Protein AF-A0A9Q4AY30-F1 (afdb_monomer_lite)

Radius of gyration: 21.69 Å; chains: 1; bounding box: 64×52×59 Å

Organism: Salipaludibacillus agaradhaerens (NCBI:txid76935)

Sequence (208 aa):
MNKIHSAFVLSLSIFLLSGCLNNNAQKVSELSAPVRSEEEAIKEEQESFENIPVFPISTEEVYHAFKDKPGDVQFNKENDTITYLDEHNNLELYTDNLVDESIDQFYTTIYNTEFVKNNSGDSDMASFYGDIFKLIDVPFDEKEFLIILKNADLTKDRKDKTTSYEEDMVITKFESIWLGIEGIYTSDSSKEPAYIEVRVFPENPSTF

pLDDT: mean 76.55, std 20.3, range [27.8, 97.38]

Structure (mmCIF, N/CA/C/O backbone):
data_AF-A0A9Q4AY30-F1
#
_entry.id   AF-A0A9Q4AY30-F1
#
loop_
_atom_site.group_PDB
_atom_site.id
_atom_site.type_symbol
_atom_site.label_atom_id
_atom_site.label_alt_id
_atom_site.label_comp_id
_atom_site.label_asym_id
_atom_site.label_entity_id
_atom_site.label_seq_id
_atom_site.pdbx_PDB_ins_code
_atom_site.Cartn_x
_atom_site.Cartn_y
_atom_site.Cartn_z
_atom_site.occupancy
_atom_site.B_iso_or_equiv
_atom_site.auth_seq_id
_atom_site.auth_comp_id
_atom_site.auth_asym_id
_atom_site.auth_atom_id
_atom_site.pdbx_PDB_model_num
ATOM 1 N N . MET A 1 1 ? 1.965 1.989 -40.261 1.00 35.62 1 MET A N 1
ATOM 2 C CA . MET A 1 1 ? 3.355 2.335 -39.895 1.00 35.62 1 MET A CA 1
ATOM 3 C C . MET A 1 1 ? 3.485 3.845 -39.907 1.00 35.62 1 MET A C 1
ATOM 5 O O . MET A 1 1 ? 3.673 4.403 -40.973 1.00 35.62 1 MET A O 1
ATOM 9 N N . ASN A 1 2 ? 3.329 4.488 -38.752 1.00 27.80 2 ASN A N 1
ATOM 10 C CA . ASN A 1 2 ? 3.673 5.892 -38.538 1.00 27.80 2 ASN A CA 1
ATOM 11 C C . ASN A 1 2 ? 4.277 5.973 -37.134 1.00 27.80 2 ASN A C 1
ATOM 13 O O . ASN A 1 2 ? 3.570 5.759 -36.156 1.00 27.80 2 ASN A O 1
ATOM 17 N N . LYS A 1 3 ? 5.593 6.195 -37.062 1.00 34.09 3 LYS A N 1
ATOM 18 C CA . LYS A 1 3 ? 6.308 6.531 -35.828 1.00 34.09 3 LYS A CA 1
ATOM 19 C C . LYS A 1 3 ? 6.199 8.042 -35.649 1.00 34.09 3 LYS A C 1
ATOM 21 O O . LYS A 1 3 ? 6.701 8.776 -36.498 1.00 34.09 3 LYS A O 1
ATOM 26 N N . ILE A 1 4 ? 5.558 8.498 -34.580 1.00 36.00 4 ILE A N 1
ATOM 27 C CA . ILE A 1 4 ? 5.622 9.895 -34.143 1.00 36.00 4 ILE A CA 1
ATOM 28 C C . ILE A 1 4 ? 6.493 9.905 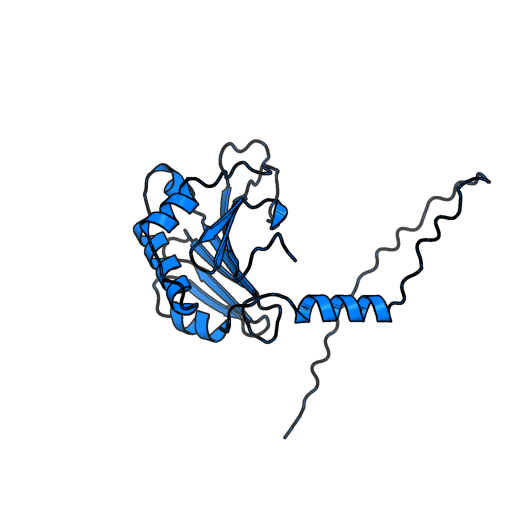-32.891 1.00 36.00 4 ILE A C 1
ATOM 30 O O . ILE A 1 4 ? 6.248 9.155 -31.955 1.00 36.00 4 ILE A O 1
ATOM 34 N N . HIS A 1 5 ? 7.575 10.675 -32.966 1.00 31.08 5 HIS A N 1
ATOM 35 C CA . HIS A 1 5 ? 8.551 10.870 -31.902 1.00 31.08 5 HIS A CA 1
ATOM 36 C C . HIS A 1 5 ? 7.909 11.695 -30.778 1.00 31.08 5 HIS A C 1
ATOM 38 O O . HIS A 1 5 ? 7.482 12.821 -31.036 1.00 31.08 5 HIS A O 1
ATOM 44 N N . SER A 1 6 ? 7.876 11.165 -29.554 1.00 31.98 6 SER A N 1
ATOM 45 C CA . SER A 1 6 ? 7.646 11.971 -28.351 1.00 31.98 6 SER A CA 1
ATOM 46 C C . SER A 1 6 ? 8.949 12.666 -27.975 1.00 31.98 6 SER A C 1
ATOM 48 O O . SER A 1 6 ? 9.949 12.022 -27.671 1.00 31.98 6 SER A O 1
ATOM 50 N N . ALA A 1 7 ? 8.941 13.994 -28.050 1.00 31.92 7 ALA A N 1
ATOM 51 C CA . ALA A 1 7 ? 9.989 14.841 -27.511 1.00 31.92 7 ALA A CA 1
ATOM 52 C C . ALA A 1 7 ? 9.726 15.031 -26.011 1.00 31.92 7 ALA A C 1
ATOM 54 O O . ALA A 1 7 ? 8.772 15.708 -25.634 1.00 31.92 7 ALA A O 1
ATOM 55 N N . PHE A 1 8 ? 10.563 14.427 -25.172 1.00 32.22 8 PHE A N 1
ATOM 56 C CA . PHE A 1 8 ? 10.598 14.691 -23.737 1.00 32.22 8 PHE A CA 1
ATOM 57 C C . PHE A 1 8 ? 11.439 15.955 -23.513 1.00 32.22 8 PHE A C 1
ATOM 59 O O . PHE A 1 8 ? 12.631 15.982 -23.819 1.00 32.22 8 PHE A O 1
ATOM 66 N N . VAL A 1 9 ? 10.810 17.035 -23.048 1.00 29.30 9 VAL A N 1
ATOM 67 C CA . VAL A 1 9 ? 11.498 18.264 -22.635 1.00 29.30 9 VAL A CA 1
ATOM 68 C C . VAL A 1 9 ? 11.611 18.221 -21.117 1.00 29.30 9 VAL A C 1
ATOM 70 O O . VAL A 1 9 ? 10.668 18.577 -20.418 1.00 29.30 9 VAL A O 1
ATOM 73 N N . LEU A 1 10 ? 12.763 17.782 -20.607 1.00 31.48 10 LEU A N 1
ATOM 74 C CA . LEU A 1 10 ? 13.098 17.894 -19.190 1.00 31.48 10 LEU A CA 1
ATOM 75 C C . LEU A 1 10 ? 13.805 19.241 -18.970 1.00 31.48 10 LEU A C 1
ATOM 77 O O . LEU A 1 10 ? 14.959 19.432 -19.352 1.00 31.48 10 LEU A O 1
ATOM 81 N N . SER A 1 11 ? 13.097 20.221 -18.409 1.00 32.72 11 SER A N 1
ATOM 82 C CA . SER A 1 11 ? 13.678 21.516 -18.047 1.00 32.72 11 SER A CA 1
ATOM 83 C C . SER A 1 11 ? 14.396 21.415 -16.697 1.00 32.72 11 SER A C 1
ATOM 85 O O . SER A 1 11 ? 13.792 21.634 -15.647 1.00 32.72 11 SER A O 1
ATOM 87 N N . LEU A 1 12 ? 15.692 21.101 -16.715 1.00 31.14 12 LEU A N 1
ATOM 88 C CA . LEU A 1 12 ? 16.533 21.123 -15.518 1.00 31.14 12 LEU A CA 1
ATOM 89 C C . LEU A 1 12 ? 16.922 22.574 -15.185 1.00 31.14 12 LEU A C 1
ATOM 91 O O . LEU A 1 12 ? 17.743 23.198 -15.859 1.00 31.14 12 LEU A O 1
ATOM 95 N N . SER A 1 13 ? 16.304 23.135 -14.147 1.00 34.50 13 SER A N 1
ATOM 96 C CA . SER A 1 13 ? 16.639 24.469 -13.640 1.00 34.50 13 SER A CA 1
ATOM 97 C C . SER A 1 13 ? 17.849 24.380 -12.708 1.00 34.50 13 SER A C 1
ATOM 99 O O . SER A 1 13 ? 17.710 24.078 -11.526 1.00 34.50 13 SER A O 1
ATOM 101 N N . ILE A 1 14 ? 19.047 24.653 -13.230 1.00 41.12 14 ILE A N 1
ATOM 102 C CA . ILE A 1 14 ? 20.266 24.769 -12.417 1.00 41.12 14 ILE A CA 1
ATOM 103 C C . ILE A 1 14 ? 20.259 26.126 -11.697 1.00 41.12 14 ILE A C 1
ATOM 105 O O . ILE A 1 14 ? 20.415 27.182 -12.313 1.00 41.12 14 ILE A O 1
ATOM 109 N N . PHE A 1 15 ? 20.106 26.095 -10.372 1.00 36.34 15 PHE A N 1
ATOM 110 C CA . PHE A 1 15 ? 20.344 27.240 -9.492 1.00 36.34 15 PHE A CA 1
ATOM 111 C C . PHE A 1 15 ? 21.842 27.589 -9.474 1.00 36.34 15 PHE A C 1
ATOM 113 O O . PHE A 1 15 ? 22.635 26.965 -8.773 1.00 36.34 15 PHE A O 1
ATOM 120 N N . LEU A 1 16 ? 22.240 28.630 -10.209 1.00 37.31 16 LEU A N 1
ATOM 121 C CA . LEU A 1 16 ? 23.535 29.287 -10.018 1.00 37.31 16 LEU A CA 1
ATOM 122 C C . LEU A 1 16 ? 23.413 30.336 -8.906 1.00 37.31 16 LEU A C 1
ATOM 124 O O . LEU A 1 16 ? 23.096 31.500 -9.156 1.00 37.31 16 LEU A O 1
ATOM 128 N N . LEU A 1 17 ? 23.706 29.940 -7.667 1.00 39.22 17 LEU A N 1
ATOM 129 C CA . LEU A 1 17 ? 24.022 30.893 -6.603 1.00 39.22 17 LEU A CA 1
ATOM 130 C C . LEU A 1 17 ? 25.440 31.430 -6.827 1.00 39.22 17 LEU A C 1
ATOM 132 O O . LEU A 1 17 ? 26.437 30.797 -6.490 1.00 39.22 17 LEU A O 1
ATOM 136 N N . SER A 1 18 ? 25.521 32.625 -7.409 1.00 40.75 18 SER A N 1
ATOM 137 C CA . SER A 1 18 ? 26.737 33.436 -7.418 1.00 40.75 18 SER A CA 1
ATOM 138 C C . SER A 1 18 ? 26.751 34.357 -6.201 1.00 40.75 18 SER A C 1
ATOM 140 O O . SER A 1 18 ? 25.823 35.140 -6.017 1.00 40.75 18 SER A O 1
ATOM 142 N N . GLY A 1 19 ? 27.854 34.352 -5.449 1.00 31.38 19 GLY A N 1
ATOM 143 C CA . GLY A 1 19 ? 28.313 35.557 -4.758 1.00 31.38 19 GLY A CA 1
ATOM 144 C C . GLY A 1 19 ? 28.585 35.418 -3.266 1.00 31.38 19 GLY A C 1
ATOM 145 O O . GLY A 1 19 ? 27.715 35.701 -2.456 1.00 31.38 19 GLY A O 1
ATOM 146 N N . CYS A 1 20 ? 29.840 35.130 -2.918 1.00 34.84 20 CYS A N 1
ATOM 147 C CA . CYS A 1 20 ? 30.658 36.022 -2.088 1.00 34.84 20 CYS A CA 1
ATOM 148 C C . CYS A 1 20 ? 32.135 35.611 -2.202 1.00 34.84 20 CYS A C 1
ATOM 150 O O . CYS A 1 20 ? 32.560 34.581 -1.687 1.00 34.84 20 CYS A O 1
ATOM 152 N N . LEU A 1 21 ? 32.912 36.444 -2.898 1.00 33.47 21 LEU A N 1
ATOM 153 C CA . LEU A 1 21 ? 34.373 36.440 -2.885 1.00 33.47 21 LEU A CA 1
ATOM 154 C C . LEU A 1 21 ? 34.870 36.809 -1.483 1.00 33.47 21 LEU A C 1
ATOM 156 O O . LEU A 1 21 ? 34.528 37.878 -0.981 1.00 33.47 21 LEU A O 1
ATOM 160 N N . ASN A 1 22 ? 35.765 36.006 -0.909 1.00 30.58 22 ASN A N 1
ATOM 161 C CA . ASN A 1 22 ? 36.789 36.559 -0.033 1.00 30.58 22 ASN A CA 1
ATOM 162 C C . ASN A 1 22 ? 38.112 35.803 -0.199 1.00 30.58 22 ASN A C 1
ATOM 164 O O . ASN A 1 22 ? 38.173 34.579 -0.116 1.00 30.58 22 ASN A O 1
ATOM 168 N N . ASN A 1 23 ? 39.162 36.571 -0.475 1.00 35.56 23 ASN A N 1
ATOM 169 C CA . ASN A 1 23 ? 40.522 36.105 -0.693 1.00 35.56 23 ASN A CA 1
ATOM 170 C C . ASN A 1 23 ? 41.133 35.610 0.621 1.00 35.56 23 ASN A C 1
ATOM 172 O O . ASN A 1 23 ? 41.323 36.403 1.540 1.00 35.56 23 ASN A O 1
ATOM 176 N N . ASN A 1 24 ? 41.573 34.354 0.671 1.00 34.44 24 ASN A N 1
ATOM 177 C CA . ASN A 1 24 ? 42.855 34.059 1.301 1.00 34.44 24 ASN A CA 1
ATOM 178 C C . ASN A 1 24 ? 43.457 32.779 0.730 1.00 34.44 24 ASN A C 1
ATOM 180 O O . ASN A 1 24 ? 42.815 31.734 0.652 1.00 34.44 24 ASN A O 1
ATOM 184 N N . ALA A 1 25 ? 44.695 32.908 0.275 1.00 37.75 25 ALA A N 1
ATOM 185 C CA . ALA A 1 25 ? 45.423 31.860 -0.397 1.00 37.75 25 ALA A CA 1
ATOM 186 C C . ALA A 1 25 ? 45.849 30.754 0.579 1.00 37.75 25 ALA A C 1
ATOM 188 O O . ALA A 1 25 ? 46.318 31.019 1.683 1.00 37.75 25 ALA A O 1
ATOM 189 N N . GLN A 1 26 ? 45.815 29.534 0.041 1.00 36.44 26 GLN A N 1
ATOM 190 C CA . GLN A 1 26 ? 46.728 28.438 0.348 1.00 36.44 26 GLN A CA 1
ATOM 191 C C . GLN A 1 26 ? 46.421 27.617 1.611 1.00 36.44 26 GLN A C 1
ATOM 193 O O . GLN A 1 26 ? 46.900 27.897 2.705 1.00 36.44 26 GLN A O 1
ATOM 198 N N . LYS A 1 27 ? 45.725 26.489 1.400 1.00 40.03 27 LYS A N 1
ATOM 199 C CA . LYS A 1 27 ? 46.293 25.123 1.467 1.00 40.03 27 LYS A CA 1
ATOM 200 C C . LYS A 1 27 ? 45.160 24.122 1.718 1.00 40.03 27 LYS A C 1
ATOM 202 O O . LYS A 1 27 ? 44.887 23.766 2.857 1.00 40.03 27 LYS A O 1
ATOM 207 N N . VAL A 1 28 ? 44.526 23.642 0.651 1.00 33.19 28 VAL A N 1
ATOM 208 C CA . VAL A 1 28 ? 43.725 22.416 0.706 1.00 33.19 28 VAL A CA 1
ATOM 209 C C . VAL A 1 28 ? 44.174 21.557 -0.461 1.00 33.19 28 VAL A C 1
ATOM 211 O O . VAL A 1 28 ? 44.146 21.985 -1.610 1.00 33.19 28 VAL A O 1
ATOM 214 N N . SER A 1 29 ? 44.704 20.395 -0.096 1.00 34.59 29 SER A N 1
ATOM 215 C CA . SER A 1 29 ? 44.972 19.259 -0.964 1.00 34.59 29 SER A CA 1
ATOM 216 C C . SER A 1 29 ? 43.862 19.115 -1.997 1.00 34.59 29 SER A C 1
ATOM 218 O O . SER A 1 29 ? 42.692 19.069 -1.623 1.00 34.59 29 SER A O 1
ATOM 220 N N . GLU A 1 30 ? 44.232 19.021 -3.269 1.00 40.56 30 GLU A N 1
ATOM 221 C CA . GLU A 1 30 ? 43.361 18.509 -4.319 1.00 40.56 30 GLU A CA 1
ATOM 222 C C . GLU A 1 30 ? 42.829 17.138 -3.868 1.00 40.56 30 GLU A C 1
ATOM 224 O O . GLU A 1 30 ? 43.533 16.134 -3.915 1.00 40.56 30 GLU A O 1
ATOM 229 N N . LEU A 1 31 ? 41.594 17.098 -3.370 1.00 38.59 31 LEU A N 1
ATOM 230 C CA . LEU A 1 31 ? 40.694 16.004 -3.698 1.00 38.59 31 LEU A CA 1
ATOM 231 C C . LEU A 1 31 ? 39.977 16.460 -4.964 1.00 38.59 31 LEU A C 1
ATOM 233 O O . LEU A 1 31 ? 38.887 17.024 -4.920 1.00 38.59 31 LEU A O 1
ATOM 237 N N . SER A 1 32 ? 40.631 16.272 -6.106 1.00 40.38 32 SER A N 1
ATOM 238 C CA . SER A 1 32 ? 39.912 16.166 -7.363 1.00 40.38 32 SER A CA 1
ATOM 239 C C . SER A 1 32 ? 39.118 14.865 -7.293 1.00 40.38 32 SER A C 1
ATOM 241 O O . SER A 1 32 ? 39.620 13.787 -7.606 1.00 40.38 32 SER A O 1
ATOM 243 N N . ALA A 1 33 ? 37.870 14.948 -6.827 1.00 51.22 33 ALA A N 1
ATOM 244 C CA . ALA A 1 33 ? 36.903 13.933 -7.208 1.00 51.22 33 ALA A CA 1
ATOM 245 C C . ALA A 1 33 ? 36.931 13.865 -8.748 1.00 51.22 33 ALA A C 1
ATOM 247 O O . ALA A 1 33 ? 36.957 14.925 -9.387 1.00 51.22 33 ALA A O 1
ATOM 248 N N . PRO A 1 34 ? 37.031 12.671 -9.354 1.00 46.41 34 PRO A N 1
ATOM 249 C CA . PRO A 1 34 ? 37.038 12.565 -10.803 1.00 46.41 34 PRO A CA 1
ATOM 250 C C . PRO A 1 34 ? 35.780 13.253 -11.339 1.00 46.41 34 PRO A C 1
ATOM 252 O O . PRO A 1 34 ? 34.671 12.974 -10.885 1.00 46.41 34 PRO A O 1
ATOM 255 N N . VAL A 1 35 ? 35.966 14.198 -12.265 1.00 50.81 35 VAL A N 1
ATOM 256 C CA . VAL A 1 35 ? 34.860 14.802 -13.010 1.00 50.81 35 VAL A CA 1
ATOM 257 C C . VAL A 1 35 ? 34.299 13.687 -13.879 1.00 50.81 35 VAL A C 1
ATOM 259 O O . VAL A 1 35 ? 34.876 13.350 -14.912 1.00 50.81 35 VAL A O 1
ATOM 262 N N . ARG A 1 36 ? 33.239 13.053 -13.382 1.00 61.88 36 ARG A N 1
ATOM 263 C CA . ARG A 1 36 ? 32.516 11.992 -14.073 1.00 61.88 36 ARG A CA 1
ATOM 264 C C . ARG A 1 36 ? 31.988 12.539 -15.394 1.00 61.88 36 ARG A C 1
ATOM 266 O O . ARG A 1 36 ? 31.493 13.668 -15.433 1.00 61.88 36 ARG A O 1
ATOM 273 N N . SER A 1 37 ? 32.127 11.774 -16.470 1.00 72.19 37 SER A N 1
ATOM 274 C CA . SER A 1 37 ? 31.564 12.194 -17.751 1.00 72.19 37 SER A CA 1
ATOM 275 C C . SER A 1 37 ? 30.034 12.110 -17.701 1.00 72.19 37 SER A C 1
ATOM 277 O O . SER A 1 37 ? 29.472 11.206 -17.088 1.00 72.19 37 SER A O 1
ATOM 279 N N . GLU A 1 38 ? 29.353 13.063 -18.335 1.00 65.31 38 GLU A N 1
ATOM 280 C CA . GLU A 1 38 ? 27.885 13.092 -18.448 1.00 65.31 38 GLU A CA 1
ATOM 281 C C . GLU A 1 38 ? 27.341 11.787 -19.062 1.00 65.31 38 GLU A C 1
ATOM 283 O O . GLU A 1 38 ? 26.306 11.276 -18.652 1.00 65.31 38 GLU A O 1
ATOM 288 N N . GLU A 1 39 ? 28.111 11.178 -19.964 1.00 67.50 39 GLU A N 1
ATOM 289 C CA . GLU A 1 39 ? 27.806 9.902 -20.616 1.00 67.50 39 GLU A CA 1
ATOM 290 C C . GLU A 1 39 ? 27.867 8.700 -19.648 1.00 67.50 39 GLU A C 1
ATOM 292 O O . GLU A 1 39 ? 27.019 7.813 -19.710 1.00 67.50 39 GLU A O 1
ATOM 297 N N . GLU A 1 40 ? 28.809 8.685 -18.697 1.00 69.81 40 GLU A N 1
ATOM 298 C CA . GLU A 1 40 ? 28.876 7.670 -17.629 1.00 69.81 40 GLU A CA 1
ATOM 299 C C . GLU A 1 40 ? 27.810 7.862 -16.545 1.00 69.81 40 GLU A C 1
ATOM 301 O O . GLU A 1 40 ? 27.491 6.907 -15.838 1.00 69.81 40 GLU A O 1
ATOM 306 N N . ALA A 1 41 ? 27.306 9.085 -16.364 1.00 70.19 41 ALA A N 1
ATOM 307 C CA . ALA A 1 41 ? 26.196 9.357 -15.456 1.00 70.19 41 ALA A CA 1
ATOM 308 C C . ALA A 1 41 ? 24.871 8.880 -16.067 1.00 70.19 41 ALA A C 1
ATOM 310 O O . ALA A 1 41 ? 24.154 8.121 -15.428 1.00 70.19 41 ALA A O 1
ATOM 311 N N . ILE A 1 42 ? 24.612 9.220 -17.336 1.00 69.06 42 ILE A N 1
ATOM 312 C CA . ILE A 1 42 ? 23.414 8.780 -18.072 1.00 69.06 42 ILE A CA 1
ATOM 313 C C . ILE A 1 42 ? 23.369 7.252 -18.198 1.00 69.06 42 ILE A C 1
ATOM 315 O O . ILE A 1 42 ? 22.308 6.654 -18.051 1.00 69.06 42 ILE A O 1
ATOM 319 N N . LYS A 1 43 ? 24.509 6.600 -18.459 1.00 70.19 43 LYS A N 1
ATOM 320 C CA . LYS A 1 43 ? 24.560 5.137 -18.585 1.00 70.19 43 LYS A CA 1
ATOM 321 C C . LYS A 1 43 ? 24.280 4.424 -17.263 1.00 70.19 43 LYS A C 1
ATOM 323 O O . LYS A 1 43 ? 23.582 3.422 -17.270 1.00 70.19 43 LYS A O 1
ATOM 328 N N . GLU A 1 44 ? 24.811 4.927 -16.149 1.00 68.88 44 GLU A N 1
ATOM 329 C CA . GLU A 1 44 ? 24.532 4.347 -14.828 1.00 68.88 44 GLU A CA 1
ATOM 330 C C . GLU A 1 44 ? 23.082 4.597 -14.403 1.00 68.88 44 GLU A C 1
ATOM 332 O O . GLU A 1 44 ? 22.444 3.700 -13.869 1.00 68.88 44 GLU A O 1
ATOM 337 N N . GLU A 1 45 ? 22.542 5.780 -14.700 1.00 63.59 45 GLU A N 1
ATOM 338 C CA . GLU A 1 45 ? 21.130 6.091 -14.483 1.00 63.59 45 GLU A CA 1
ATOM 339 C C . GLU A 1 45 ? 20.237 5.127 -15.282 1.00 63.59 45 GLU A C 1
ATOM 341 O O . GLU A 1 45 ? 19.359 4.487 -14.713 1.00 63.59 45 GLU A O 1
ATOM 346 N N . GLN A 1 46 ? 20.521 4.903 -16.568 1.00 62.50 46 GLN A N 1
ATOM 347 C CA . GLN A 1 46 ? 19.797 3.917 -17.381 1.00 62.50 46 GLN A CA 1
ATOM 348 C C . GLN A 1 46 ? 19.937 2.479 -16.853 1.00 62.50 46 GLN A C 1
ATOM 350 O O . GLN A 1 46 ? 18.938 1.772 -16.753 1.00 62.50 46 GLN A O 1
ATOM 355 N N . GLU A 1 47 ? 21.142 2.053 -16.464 1.00 65.56 47 GLU A N 1
ATOM 356 C CA . GLU A 1 47 ? 21.377 0.728 -15.866 1.00 65.56 47 GLU A CA 1
ATOM 357 C C . GLU A 1 47 ? 20.656 0.556 -14.517 1.00 65.56 47 GLU A C 1
ATOM 359 O O . GLU A 1 47 ? 20.268 -0.562 -14.171 1.00 65.56 47 GLU A O 1
ATOM 364 N N . SER A 1 48 ? 20.451 1.647 -13.768 1.00 67.19 48 SER A N 1
ATOM 365 C CA . SER A 1 48 ? 19.708 1.622 -12.505 1.00 67.19 48 SER A CA 1
ATOM 366 C C . SER A 1 48 ? 18.213 1.368 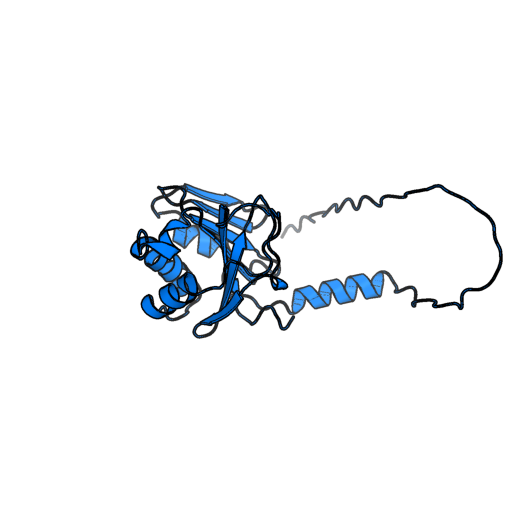-12.711 1.00 67.19 48 SER A C 1
ATOM 368 O O . SER A 1 48 ? 17.627 0.637 -11.922 1.00 67.19 48 SER A O 1
ATOM 370 N N . PHE A 1 49 ? 17.626 1.857 -13.812 1.00 67.25 49 PHE A N 1
ATOM 371 C CA . PHE A 1 49 ? 16.228 1.589 -14.171 1.00 67.25 49 PHE A CA 1
ATOM 372 C C . PHE A 1 49 ? 16.020 0.196 -14.784 1.00 67.25 49 PHE A C 1
ATOM 374 O O . PHE A 1 49 ? 14.990 -0.425 -14.549 1.00 67.25 49 PHE A O 1
ATOM 381 N N . GLU A 1 50 ? 16.995 -0.343 -15.526 1.00 69.12 50 GLU A N 1
ATOM 382 C CA . GLU A 1 50 ? 16.869 -1.667 -16.167 1.00 69.12 50 GLU A CA 1
ATOM 383 C C . GLU A 1 50 ? 16.795 -2.843 -15.174 1.00 69.12 50 GLU A C 1
ATOM 385 O O . GLU A 1 50 ? 16.385 -3.939 -15.556 1.00 69.12 50 GLU A O 1
ATOM 390 N N . ASN A 1 51 ? 17.195 -2.639 -13.914 1.00 75.69 51 ASN A N 1
ATOM 391 C CA . ASN A 1 51 ? 17.280 -3.699 -12.906 1.00 75.69 51 ASN A CA 1
ATOM 392 C C . ASN A 1 51 ? 16.303 -3.529 -11.735 1.00 75.69 51 ASN A C 1
ATOM 394 O O . ASN A 1 51 ? 16.408 -4.283 -10.768 1.00 75.69 51 ASN A O 1
ATOM 398 N N . ILE A 1 52 ? 15.373 -2.569 -11.802 1.00 83.81 52 ILE A N 1
ATOM 399 C CA . ILE A 1 52 ? 14.364 -2.397 -10.751 1.00 83.81 52 ILE A CA 1
ATOM 400 C C . ILE A 1 52 ? 13.437 -3.621 -10.767 1.00 83.81 52 ILE A C 1
ATOM 402 O O . ILE A 1 52 ? 12.861 -3.937 -11.812 1.00 83.81 52 ILE A O 1
ATOM 406 N N . PRO A 1 53 ? 13.289 -4.340 -9.642 1.00 89.31 53 PRO A N 1
ATOM 407 C CA . PRO A 1 53 ? 12.342 -5.440 -9.551 1.00 89.31 53 PRO A CA 1
ATOM 408 C C . PRO A 1 53 ? 10.903 -4.944 -9.748 1.00 89.31 53 PRO A C 1
ATOM 410 O O . PRO A 1 53 ? 10.499 -3.962 -9.133 1.00 89.31 53 PRO A O 1
ATOM 413 N N . VAL A 1 54 ? 10.116 -5.646 -10.568 1.00 92.62 54 VAL A N 1
ATOM 414 C CA . VAL A 1 54 ? 8.729 -5.264 -10.893 1.00 92.62 54 VAL A CA 1
ATOM 415 C C . VAL A 1 54 ? 7.747 -6.416 -10.714 1.00 92.62 54 VAL A C 1
ATOM 417 O O . VAL A 1 54 ? 8.095 -7.593 -10.848 1.00 92.62 54 VAL A O 1
ATOM 420 N N . PHE A 1 55 ? 6.486 -6.074 -10.468 1.00 93.62 55 PHE A N 1
ATOM 421 C CA . PHE A 1 55 ? 5.364 -6.972 -10.683 1.00 93.62 55 PHE A CA 1
ATOM 422 C C . PHE A 1 55 ? 5.042 -7.042 -12.183 1.00 93.62 55 PHE A C 1
ATOM 424 O O . PHE A 1 55 ? 4.952 -6.002 -12.834 1.00 93.62 55 PHE A O 1
ATOM 431 N N . PRO A 1 56 ? 4.823 -8.240 -12.756 1.00 91.19 56 PRO A N 1
ATOM 432 C CA . PRO A 1 56 ? 4.549 -8.408 -14.183 1.00 91.19 56 PRO A CA 1
ATOM 433 C C . PRO A 1 56 ? 3.080 -8.089 -14.521 1.00 91.19 56 PRO A C 1
ATOM 435 O O . PRO A 1 56 ? 2.371 -8.925 -15.080 1.00 91.19 56 PRO A O 1
ATOM 438 N N . ILE A 1 57 ? 2.621 -6.901 -14.130 1.00 91.81 57 ILE A N 1
ATOM 439 C CA . ILE A 1 57 ? 1.269 -6.374 -14.332 1.00 91.81 57 ILE A CA 1
ATOM 440 C C . ILE A 1 57 ? 1.334 -4.875 -14.633 1.00 91.81 57 ILE A C 1
ATOM 442 O O . ILE A 1 57 ? 2.226 -4.176 -14.154 1.00 91.81 57 ILE A O 1
ATOM 446 N N . SER A 1 58 ? 0.357 -4.391 -15.394 1.00 91.00 58 SER A N 1
ATOM 447 C CA . SER A 1 58 ? 0.248 -2.984 -15.794 1.00 91.00 58 SER A CA 1
ATOM 448 C C . SER A 1 58 ? -0.733 -2.179 -14.942 1.00 91.00 58 SER A C 1
ATOM 450 O O . SER A 1 58 ? -1.684 -2.725 -14.369 1.00 91.00 58 SER A O 1
ATOM 452 N N . THR A 1 59 ? -0.589 -0.849 -14.924 1.00 89.06 59 THR A N 1
ATOM 453 C CA . THR A 1 59 ? -1.586 0.025 -14.275 1.00 89.06 59 THR A CA 1
ATOM 454 C C . THR A 1 59 ? -2.967 -0.106 -14.926 1.00 89.06 59 THR A C 1
ATOM 456 O O . THR A 1 59 ? -3.979 -0.026 -14.230 1.00 89.06 59 THR A O 1
ATOM 459 N N . GLU A 1 60 ? -3.056 -0.358 -16.238 1.00 89.94 60 GLU A N 1
ATOM 460 C CA . GLU A 1 60 ? -4.343 -0.573 -16.919 1.00 89.94 60 GLU A CA 1
ATOM 461 C C . GLU A 1 60 ? -5.061 -1.836 -16.402 1.00 89.94 60 GLU A C 1
ATOM 463 O O . GLU A 1 60 ? -6.282 -1.823 -16.198 1.00 89.94 60 GLU A O 1
ATOM 468 N N . GLU A 1 61 ? -4.315 -2.906 -16.112 1.00 92.31 61 GLU A N 1
ATOM 469 C CA . GLU A 1 61 ? -4.856 -4.111 -15.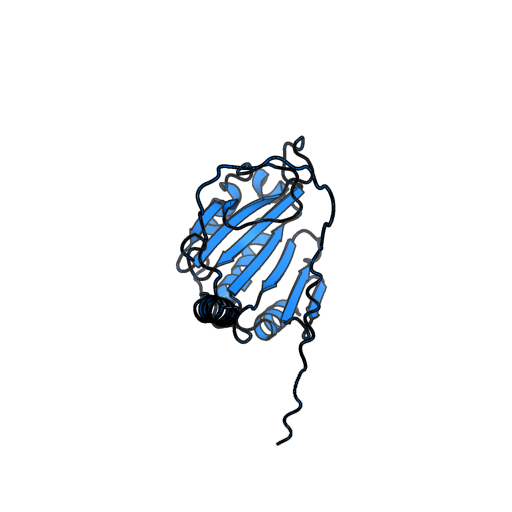473 1.00 92.31 61 GLU A CA 1
ATOM 470 C C . GLU A 1 61 ? -5.355 -3.826 -14.052 1.00 92.31 61 GLU A C 1
ATOM 472 O O . GLU A 1 61 ? -6.463 -4.247 -13.697 1.00 92.31 61 GLU A O 1
ATOM 477 N N . VAL A 1 62 ? -4.603 -3.047 -13.266 1.00 92.94 62 VAL A N 1
ATOM 478 C CA . VAL A 1 62 ? -5.041 -2.604 -11.932 1.00 92.94 62 VAL A CA 1
ATOM 479 C C . VAL A 1 62 ? -6.304 -1.748 -12.038 1.00 92.94 62 VAL A C 1
ATOM 481 O O . VAL A 1 62 ? -7.291 -2.017 -11.355 1.00 92.94 62 VAL A O 1
ATOM 484 N N . TYR A 1 63 ? -6.351 -0.776 -12.950 1.00 91.62 63 TYR A N 1
ATOM 485 C CA . TYR A 1 63 ? -7.544 0.038 -13.186 1.00 91.62 63 TYR A CA 1
ATOM 486 C C . TYR A 1 63 ? -8.771 -0.824 -13.483 1.00 91.62 63 TYR A C 1
ATOM 488 O O . TYR A 1 63 ? -9.833 -0.631 -12.887 1.00 91.62 63 TYR A O 1
ATOM 496 N N . HIS A 1 64 ? -8.649 -1.811 -14.368 1.00 93.06 64 HIS A N 1
ATOM 497 C CA . HIS A 1 64 ? -9.762 -2.696 -14.690 1.00 93.06 64 HIS A CA 1
ATOM 498 C C . HIS A 1 64 ? -10.227 -3.565 -13.523 1.00 93.06 64 HIS A C 1
ATOM 500 O O . HIS A 1 64 ? -11.414 -3.891 -13.472 1.00 93.06 64 HIS A O 1
ATOM 506 N N . ALA A 1 65 ? -9.343 -3.893 -12.584 1.00 92.50 65 ALA A N 1
ATOM 507 C CA . ALA A 1 65 ? -9.697 -4.625 -11.376 1.00 92.50 65 ALA A CA 1
ATOM 508 C C . ALA A 1 65 ? -10.425 -3.765 -10.327 1.00 92.50 65 ALA A C 1
ATOM 510 O O . ALA A 1 65 ? -11.195 -4.300 -9.526 1.00 92.50 65 ALA A O 1
ATOM 511 N N . PHE A 1 66 ? -10.208 -2.445 -10.331 1.00 90.94 66 PHE A N 1
ATOM 512 C CA . PHE A 1 66 ? -10.752 -1.532 -9.320 1.00 90.94 66 PHE A CA 1
ATOM 513 C C . PHE A 1 66 ? -11.904 -0.643 -9.810 1.00 90.94 66 PHE A C 1
ATOM 515 O O . PHE A 1 66 ? -12.709 -0.222 -8.988 1.00 90.94 66 PHE A O 1
ATOM 522 N N . LYS A 1 67 ? -12.056 -0.400 -11.121 1.00 92.19 67 LYS A N 1
ATOM 523 C CA . LYS A 1 67 ? -13.044 0.548 -11.688 1.00 92.19 67 LYS A CA 1
ATOM 524 C C . LYS A 1 67 ? -14.509 0.310 -11.296 1.00 92.19 67 LYS A C 1
ATOM 526 O O . LYS A 1 67 ? -15.299 1.245 -11.346 1.00 92.19 67 LYS A O 1
ATOM 531 N N . ASP A 1 68 ? -14.872 -0.933 -10.978 1.00 90.62 68 ASP A N 1
ATOM 532 C CA . ASP A 1 68 ? -16.246 -1.333 -10.648 1.00 90.62 68 ASP A CA 1
ATOM 533 C C . ASP A 1 68 ? -16.457 -1.493 -9.128 1.00 90.62 68 ASP A C 1
ATOM 535 O O . ASP A 1 68 ? -17.544 -1.882 -8.689 1.00 90.62 68 ASP A O 1
ATOM 539 N N . LYS A 1 69 ? -15.428 -1.224 -8.311 1.00 87.50 69 LYS A N 1
ATOM 540 C CA . LYS A 1 69 ? -15.542 -1.263 -6.851 1.00 87.50 69 LYS A CA 1
ATOM 541 C C . LYS A 1 69 ? -16.231 -0.005 -6.310 1.00 87.50 69 LYS A C 1
ATOM 543 O O . LYS A 1 69 ? -16.145 1.049 -6.936 1.00 87.50 69 LYS A O 1
ATOM 548 N N . PRO A 1 70 ? -16.894 -0.095 -5.140 1.00 86.56 70 PRO A N 1
ATOM 549 C CA . PRO A 1 70 ? -17.385 1.084 -4.434 1.00 86.56 70 PRO A CA 1
ATOM 550 C C . PRO A 1 70 ? -16.239 2.056 -4.129 1.00 86.56 70 PRO A C 1
ATOM 552 O O . PRO A 1 70 ? -15.223 1.640 -3.580 1.00 86.56 70 PRO A O 1
ATOM 555 N N . GLY A 1 71 ? -16.410 3.330 -4.476 1.00 86.12 71 GLY A N 1
ATOM 556 C CA . GLY A 1 71 ? -15.382 4.360 -4.336 1.00 86.12 71 GLY A CA 1
ATOM 557 C C . GLY A 1 71 ? -15.213 5.188 -5.607 1.00 86.12 71 GLY A C 1
ATOM 558 O O . GLY A 1 71 ? -15.922 4.989 -6.598 1.00 86.12 71 GLY A O 1
ATOM 559 N N . ASP A 1 72 ? -14.262 6.112 -5.566 1.00 84.94 72 ASP A N 1
ATOM 560 C CA . ASP A 1 72 ? -13.871 6.940 -6.699 1.00 84.94 72 ASP A CA 1
ATOM 561 C C . ASP A 1 72 ? -12.580 6.391 -7.311 1.00 84.94 72 ASP A C 1
ATOM 563 O O . ASP A 1 72 ? -11.534 6.338 -6.666 1.00 84.94 72 ASP A O 1
ATOM 567 N N . VAL A 1 73 ? -12.647 5.982 -8.580 1.00 86.75 73 VAL A N 1
ATOM 568 C CA . VAL A 1 73 ? -11.499 5.445 -9.322 1.00 86.75 73 VAL A CA 1
ATOM 569 C C . VAL A 1 73 ? -11.153 6.394 -10.460 1.00 86.75 73 VAL A C 1
ATOM 571 O O . VAL A 1 73 ? -11.987 6.687 -11.321 1.00 86.75 73 VAL A O 1
ATOM 574 N N . GLN A 1 74 ? -9.903 6.834 -10.507 1.00 85.44 74 GLN A N 1
ATOM 575 C CA . GLN A 1 74 ? -9.345 7.634 -11.587 1.00 85.44 74 GLN A CA 1
ATOM 576 C C . GLN A 1 74 ? -8.164 6.891 -12.201 1.00 85.44 74 GLN A C 1
ATOM 578 O O . GLN A 1 74 ? -7.332 6.332 -11.495 1.00 85.44 74 GLN A O 1
ATOM 583 N N . PHE A 1 75 ? -8.092 6.887 -13.528 1.00 85.31 75 PHE A N 1
ATOM 584 C CA . PHE A 1 75 ? -6.936 6.389 -14.261 1.00 85.31 75 PHE A CA 1
ATOM 585 C C . PHE A 1 75 ? -6.408 7.510 -15.136 1.00 85.31 75 PHE A C 1
ATOM 587 O O . PHE A 1 75 ? -7.125 8.021 -16.003 1.00 85.31 75 PHE A O 1
ATOM 594 N N . ASN A 1 76 ? -5.163 7.900 -14.890 1.00 81.44 76 ASN A N 1
ATOM 595 C CA . ASN A 1 76 ? -4.461 8.846 -15.727 1.00 81.44 76 ASN A CA 1
ATOM 596 C C . ASN A 1 76 ? -3.457 8.090 -16.594 1.00 81.44 76 ASN A C 1
ATOM 598 O O . ASN A 1 76 ? -2.442 7.585 -16.128 1.00 81.44 76 ASN A O 1
ATOM 602 N N . LYS A 1 77 ? -3.780 8.025 -17.885 1.00 77.75 77 LYS A N 1
ATOM 603 C CA . LYS A 1 77 ? -2.995 7.313 -18.890 1.00 77.75 77 LYS A CA 1
ATOM 604 C C . LYS A 1 77 ? -1.702 8.042 -19.275 1.00 77.75 77 LYS A C 1
ATOM 606 O O . LYS A 1 77 ? -0.822 7.425 -19.857 1.00 77.75 77 LYS A O 1
ATOM 611 N N . GLU A 1 78 ? -1.588 9.346 -19.016 1.00 74.94 78 GLU A N 1
ATOM 612 C CA . GLU A 1 78 ? -0.409 10.128 -19.430 1.00 74.94 78 GLU A CA 1
ATOM 613 C C . GLU A 1 78 ? 0.827 9.829 -18.578 1.00 74.94 78 GLU A C 1
ATOM 615 O O . GLU A 1 78 ? 1.948 9.892 -19.073 1.00 74.94 78 GLU A O 1
ATOM 620 N N . ASN A 1 79 ? 0.608 9.502 -17.311 1.00 71.25 79 ASN A N 1
ATOM 621 C CA . ASN A 1 79 ? 1.620 9.170 -16.311 1.00 71.25 79 ASN A CA 1
ATOM 622 C C . ASN A 1 79 ? 1.435 7.750 -15.752 1.00 71.25 79 ASN A C 1
ATOM 624 O O . ASN A 1 79 ? 2.083 7.404 -14.778 1.00 71.25 79 ASN A O 1
ATOM 628 N N . ASP A 1 80 ? 0.546 6.965 -16.363 1.00 72.88 80 ASP A N 1
ATOM 629 C CA . ASP A 1 80 ? 0.252 5.572 -16.025 1.00 72.88 80 ASP A CA 1
ATOM 630 C C . ASP A 1 80 ? -0.028 5.320 -14.534 1.00 72.88 80 ASP A C 1
ATOM 632 O O . ASP A 1 80 ? 0.418 4.339 -13.944 1.00 72.88 80 ASP A O 1
ATOM 636 N N . THR A 1 81 ? -0.808 6.222 -13.931 1.00 75.06 81 THR A N 1
ATOM 637 C CA . THR A 1 81 ? -1.192 6.162 -12.512 1.00 75.06 81 THR A CA 1
ATOM 638 C C . THR A 1 81 ? -2.674 5.843 -12.349 1.00 75.06 81 THR A C 1
ATOM 640 O O . THR A 1 81 ? -3.523 6.416 -13.044 1.00 75.06 81 THR A O 1
ATOM 643 N N . ILE A 1 82 ? -2.998 4.993 -11.378 1.00 82.75 82 ILE A N 1
ATOM 644 C CA . ILE A 1 82 ? -4.349 4.848 -10.830 1.00 82.75 82 ILE A CA 1
ATOM 645 C C . ILE A 1 82 ? -4.444 5.595 -9.499 1.00 82.75 82 ILE A C 1
ATOM 647 O O . ILE A 1 82 ? -3.516 5.557 -8.702 1.00 82.75 82 ILE A O 1
ATOM 651 N N . THR A 1 83 ? -5.585 6.229 -9.252 1.00 81.75 83 THR A N 1
ATOM 652 C CA . THR A 1 83 ? -6.001 6.647 -7.914 1.00 81.75 83 THR A CA 1
ATOM 653 C C . THR A 1 83 ? -7.320 5.962 -7.602 1.00 81.75 83 THR A C 1
ATOM 655 O O . THR A 1 83 ? -8.302 6.156 -8.318 1.00 81.75 83 THR A O 1
ATOM 658 N N . TYR A 1 84 ? -7.351 5.137 -6.563 1.00 82.81 84 TYR A N 1
ATOM 659 C CA . TYR A 1 84 ? -8.596 4.602 -6.009 1.00 82.81 84 TYR A CA 1
ATOM 660 C C . TYR A 1 84 ? -8.780 5.168 -4.616 1.00 82.81 84 TYR A C 1
ATOM 662 O O . TYR A 1 84 ? -7.902 4.965 -3.788 1.00 82.81 84 TYR A O 1
ATOM 670 N N . LEU A 1 85 ? -9.910 5.821 -4.370 1.00 81.69 85 LEU A N 1
ATOM 671 C CA . LEU A 1 85 ? -10.332 6.307 -3.065 1.00 81.69 85 LEU A CA 1
ATOM 672 C C . LEU A 1 85 ? -11.581 5.532 -2.650 1.00 81.69 85 LEU A C 1
ATOM 674 O O . LEU A 1 85 ? -12.566 5.509 -3.391 1.00 81.69 85 LEU A O 1
ATOM 678 N N . ASP A 1 86 ? -11.544 4.864 -1.499 1.00 78.81 86 ASP A N 1
ATOM 679 C CA . ASP A 1 86 ? -12.709 4.100 -1.043 1.00 78.81 86 ASP A CA 1
ATOM 680 C C . ASP A 1 86 ? -13.921 5.009 -0.737 1.00 78.81 86 ASP A C 1
ATOM 682 O O . ASP A 1 86 ? -13.807 6.227 -0.602 1.00 78.81 86 ASP A O 1
ATOM 686 N N . GLU A 1 87 ? -15.117 4.425 -0.612 1.00 79.25 87 GLU A N 1
ATOM 687 C CA . GLU A 1 87 ? -16.365 5.188 -0.418 1.00 79.25 87 GLU A CA 1
ATOM 688 C C . GLU A 1 87 ? -16.407 6.033 0.874 1.00 79.25 87 GLU A C 1
ATOM 690 O O . GLU A 1 87 ? -17.261 6.910 1.030 1.00 79.25 87 GLU A O 1
ATOM 695 N N . HIS A 1 88 ? -15.486 5.770 1.803 1.00 78.38 88 HIS A N 1
ATOM 696 C CA . HIS A 1 88 ? -15.369 6.456 3.084 1.00 78.38 88 HIS A CA 1
ATOM 697 C C . HIS A 1 88 ? -14.168 7.415 3.138 1.00 78.38 88 HIS A C 1
ATOM 699 O O . HIS A 1 88 ? -13.975 8.078 4.158 1.00 78.38 88 HIS A O 1
ATOM 705 N N . ASN A 1 89 ? -13.396 7.527 2.052 1.00 70.00 89 ASN A N 1
ATOM 706 C CA . ASN A 1 89 ? -12.123 8.241 1.961 1.00 70.00 89 ASN A CA 1
ATOM 707 C C . ASN A 1 89 ? -11.097 7.818 3.030 1.00 70.00 89 ASN A C 1
ATOM 709 O O . ASN A 1 89 ? -10.310 8.632 3.514 1.00 70.00 89 ASN A O 1
ATOM 713 N N . ASN A 1 90 ? -11.129 6.552 3.436 1.00 80.44 90 ASN A N 1
ATOM 714 C CA . ASN A 1 90 ? -10.240 5.986 4.442 1.00 80.44 90 ASN A CA 1
ATOM 715 C C . ASN A 1 90 ? -8.959 5.413 3.837 1.00 80.44 90 ASN A C 1
ATOM 717 O O . ASN A 1 90 ? -7.981 5.250 4.572 1.00 80.44 90 ASN A O 1
ATOM 721 N N . LEU A 1 91 ? -8.967 5.097 2.541 1.00 85.81 91 LEU A N 1
ATOM 722 C CA . LEU A 1 91 ? -7.854 4.465 1.848 1.00 85.81 91 LEU A CA 1
ATOM 723 C C . LEU A 1 91 ? -7.700 5.000 0.428 1.00 85.81 91 LEU A C 1
ATOM 725 O O . LEU A 1 91 ? -8.688 5.110 -0.297 1.00 85.81 91 LEU A O 1
ATOM 729 N N . GLU A 1 92 ? -6.452 5.246 0.036 1.00 86.00 92 GLU A N 1
ATOM 730 C CA . GLU A 1 92 ? -6.069 5.661 -1.308 1.00 86.00 92 GLU A CA 1
ATOM 731 C C . GLU A 1 92 ? -4.970 4.761 -1.898 1.00 86.00 92 GLU A C 1
ATOM 733 O O . GLU A 1 92 ? -3.980 4.508 -1.219 1.00 86.00 92 GLU A O 1
ATOM 738 N N . LEU A 1 93 ? -5.124 4.288 -3.140 1.00 87.25 93 LEU A N 1
ATOM 739 C CA . LEU A 1 93 ? -4.131 3.482 -3.874 1.00 87.25 93 LEU A CA 1
ATOM 740 C C . LEU A 1 93 ? -3.472 4.283 -4.994 1.00 87.25 93 LEU A C 1
ATOM 742 O O . LEU A 1 93 ? -4.182 4.933 -5.756 1.00 87.25 93 LEU A O 1
ATOM 746 N N . TYR A 1 94 ? -2.167 4.097 -5.160 1.00 85.38 94 TYR A N 1
ATOM 747 C CA . TYR A 1 94 ? -1.353 4.558 -6.275 1.00 85.38 94 TYR A CA 1
ATOM 748 C C . TYR A 1 94 ? -0.466 3.423 -6.802 1.00 85.38 94 TYR A C 1
ATOM 750 O O . TYR A 1 94 ? -0.058 2.531 -6.052 1.00 85.38 94 TYR A O 1
ATOM 758 N N . THR A 1 95 ? -0.155 3.472 -8.093 1.00 83.38 95 THR A N 1
ATOM 759 C CA . THR A 1 95 ? 0.866 2.632 -8.730 1.00 83.38 95 THR A CA 1
ATOM 760 C C . THR A 1 95 ? 1.959 3.527 -9.292 1.00 83.38 95 THR A C 1
ATOM 762 O O . THR A 1 95 ? 1.659 4.610 -9.801 1.00 83.38 95 THR A O 1
ATOM 765 N N . ASP A 1 96 ? 3.205 3.081 -9.165 1.00 72.94 96 ASP A N 1
ATOM 766 C CA . ASP A 1 96 ? 4.357 3.677 -9.840 1.00 72.94 96 ASP A CA 1
ATOM 767 C C . ASP A 1 96 ? 4.906 2.663 -10.845 1.00 72.94 96 ASP A C 1
ATOM 769 O O . ASP A 1 96 ? 4.915 1.460 -10.555 1.00 72.94 96 ASP A O 1
ATOM 773 N N . ASN A 1 97 ? 5.281 3.160 -12.027 1.00 75.12 97 ASN A N 1
ATOM 774 C CA . ASN A 1 97 ? 5.727 2.355 -13.164 1.00 75.12 97 ASN A CA 1
ATOM 775 C C . ASN A 1 97 ? 7.006 2.958 -13.737 1.00 75.12 97 ASN A C 1
ATOM 777 O O . ASN A 1 97 ? 6.990 3.665 -14.752 1.00 75.12 97 ASN A O 1
ATOM 781 N N . LEU A 1 98 ? 8.133 2.679 -13.090 1.00 70.50 98 LEU A N 1
ATOM 782 C CA . LEU A 1 98 ? 9.434 3.168 -13.552 1.00 70.50 98 LEU A CA 1
ATOM 783 C C . LEU A 1 98 ? 10.014 2.356 -14.725 1.00 70.50 98 LEU A C 1
ATOM 785 O O . LEU A 1 98 ? 10.951 2.820 -15.378 1.00 70.50 98 LEU A O 1
ATOM 789 N N . VAL A 1 99 ? 9.460 1.172 -15.026 1.00 69.69 99 VAL A N 1
ATOM 790 C CA . VAL A 1 99 ? 9.995 0.240 -16.036 1.00 69.69 99 VAL A CA 1
ATOM 791 C C . VAL A 1 99 ? 8.890 -0.296 -16.947 1.00 69.69 99 VAL A C 1
ATOM 793 O O . VAL A 1 99 ? 8.054 -1.077 -16.507 1.00 69.69 99 VAL A O 1
ATOM 796 N N . ASP A 1 100 ? 8.917 0.080 -18.232 1.00 71.38 100 ASP A N 1
ATOM 797 C CA . ASP A 1 100 ? 8.125 -0.517 -19.326 1.00 71.38 100 ASP A CA 1
ATOM 798 C C . ASP A 1 100 ? 6.676 -0.915 -18.948 1.00 71.38 100 ASP A C 1
ATOM 800 O O . ASP A 1 100 ? 6.272 -2.067 -19.110 1.00 71.38 100 ASP A O 1
ATOM 804 N N . GLU A 1 101 ? 5.891 0.045 -18.437 1.00 76.94 101 GLU A N 1
ATOM 805 C CA . GLU A 1 101 ? 4.465 -0.124 -18.067 1.00 76.94 101 GLU A CA 1
ATOM 806 C C . GLU A 1 101 ? 4.206 -1.151 -16.942 1.00 76.94 101 GLU A C 1
ATOM 808 O O . GLU A 1 101 ? 3.053 -1.469 -16.650 1.00 76.94 101 GLU A O 1
ATOM 813 N N . SER A 1 102 ? 5.261 -1.677 -16.313 1.00 87.12 102 SER A N 1
ATOM 814 C CA . SER A 1 102 ? 5.196 -2.629 -15.205 1.00 87.12 102 SER A CA 1
ATOM 815 C C . SER A 1 102 ? 5.310 -1.906 -13.869 1.00 87.12 102 SER A C 1
ATOM 817 O O . SER A 1 102 ? 6.073 -0.950 -13.736 1.00 87.12 102 SER A O 1
ATOM 819 N N . ILE A 1 103 ? 4.571 -2.397 -12.878 1.00 90.31 103 ILE A N 1
ATOM 820 C CA . ILE A 1 103 ? 4.504 -1.780 -11.551 1.00 90.31 103 ILE A CA 1
ATOM 821 C C . ILE A 1 103 ? 5.728 -2.178 -10.724 1.00 90.31 103 ILE A C 1
ATOM 823 O O . ILE A 1 103 ? 5.893 -3.359 -10.414 1.00 90.31 103 ILE A O 1
ATOM 827 N N . ASP A 1 104 ? 6.556 -1.220 -10.306 1.00 88.38 104 ASP A N 1
ATOM 828 C CA . ASP A 1 104 ? 7.653 -1.476 -9.359 1.00 88.38 104 ASP A CA 1
ATOM 829 C C . ASP A 1 104 ? 7.155 -1.557 -7.911 1.00 88.38 104 ASP A C 1
ATOM 831 O O . ASP A 1 104 ? 7.643 -2.368 -7.120 1.00 88.38 104 ASP A O 1
ATOM 835 N N . GLN A 1 105 ? 6.105 -0.803 -7.577 1.00 90.62 105 GLN A N 1
ATOM 836 C CA . GLN A 1 105 ? 5.477 -0.862 -6.262 1.00 90.62 105 GLN A CA 1
ATOM 837 C C . GLN A 1 105 ? 4.004 -0.445 -6.283 1.00 90.62 105 GLN A C 1
ATOM 839 O O . GLN A 1 105 ? 3.578 0.434 -7.035 1.00 90.62 105 GLN A O 1
ATOM 844 N N . PHE A 1 106 ? 3.226 -1.029 -5.371 1.00 93.56 106 PHE A N 1
ATOM 845 C CA . PHE A 1 106 ? 1.946 -0.443 -4.975 1.00 93.56 106 PHE A CA 1
ATOM 846 C C . PHE A 1 106 ? 2.155 0.464 -3.781 1.00 93.56 106 PHE A C 1
ATOM 848 O O . PHE A 1 106 ? 2.800 0.069 -2.812 1.00 93.56 106 PHE A O 1
ATOM 855 N N . TYR A 1 107 ? 1.536 1.634 -3.816 1.00 91.31 107 TYR A N 1
ATOM 856 C CA . TYR A 1 107 ? 1.596 2.621 -2.754 1.00 91.31 107 TYR A CA 1
ATOM 857 C C . TYR A 1 107 ? 0.186 2.885 -2.233 1.00 91.31 107 TYR A C 1
ATOM 859 O O . TYR A 1 107 ? -0.716 3.207 -3.000 1.00 91.31 107 TYR A O 1
ATOM 867 N N . THR A 1 108 ? -0.033 2.728 -0.930 1.00 92.94 108 THR A N 1
ATOM 868 C CA . THR A 1 108 ? -1.346 2.919 -0.309 1.00 92.94 108 THR A CA 1
ATOM 869 C C . THR A 1 108 ? -1.262 3.876 0.872 1.00 92.94 108 THR A C 1
ATOM 871 O O . THR A 1 108 ? -0.469 3.664 1.789 1.00 92.94 108 THR A O 1
ATOM 874 N N . THR A 1 109 ? -2.140 4.877 0.895 1.00 91.31 109 THR A N 1
ATOM 875 C CA . THR A 1 109 ? -2.333 5.788 2.028 1.00 91.31 109 THR A CA 1
ATOM 876 C C . THR A 1 109 ? -3.573 5.377 2.807 1.00 91.31 109 THR A C 1
ATOM 878 O O . THR A 1 109 ? -4.663 5.292 2.249 1.00 91.31 109 THR A O 1
ATOM 881 N N . ILE A 1 110 ? -3.435 5.158 4.113 1.00 90.94 110 ILE A N 1
ATOM 882 C CA . ILE A 1 110 ? -4.536 4.826 5.020 1.00 90.94 110 ILE A CA 1
ATOM 883 C C . ILE A 1 110 ? -4.777 6.008 5.963 1.00 90.94 110 ILE A C 1
ATOM 885 O O . ILE A 1 110 ? -3.992 6.269 6.879 1.00 90.94 110 ILE A O 1
ATOM 889 N N . TYR A 1 111 ? -5.886 6.717 5.756 1.00 87.56 111 TYR A N 1
ATOM 890 C CA . TYR A 1 111 ? -6.285 7.884 6.548 1.00 87.56 111 TYR A CA 1
ATOM 891 C C . TYR A 1 111 ? -6.961 7.507 7.867 1.00 87.56 111 TYR A C 1
ATOM 893 O O . TYR A 1 111 ? -6.829 8.216 8.866 1.00 87.56 111 TYR A O 1
ATOM 901 N N . ASN A 1 112 ? -7.667 6.375 7.906 1.00 83.38 112 ASN A N 1
ATOM 902 C CA . ASN A 1 112 ? -8.317 5.907 9.126 1.00 83.38 112 ASN A CA 1
ATOM 903 C C . ASN A 1 112 ? -7.323 5.202 10.060 1.00 83.38 112 ASN A C 1
ATOM 905 O O . ASN A 1 112 ? -7.378 3.991 10.236 1.00 83.38 112 ASN A O 1
ATOM 909 N N . THR A 1 113 ? -6.431 5.947 10.708 1.00 82.75 113 THR A N 1
ATOM 910 C CA . THR A 1 113 ? -5.412 5.380 11.614 1.00 82.75 113 THR A CA 1
ATOM 911 C C . THR A 1 113 ? -5.988 4.672 12.852 1.00 82.75 113 THR A C 1
ATOM 913 O O . THR A 1 113 ? -5.253 3.992 13.574 1.00 82.75 113 THR A O 1
ATOM 916 N N . GLU A 1 114 ? -7.302 4.768 13.106 1.00 78.06 114 GLU A N 1
ATOM 917 C CA . GLU A 1 114 ? -7.959 4.028 14.186 1.00 78.06 114 GLU A CA 1
ATOM 918 C C . GLU A 1 114 ? -7.973 2.512 13.951 1.00 78.06 114 GLU A C 1
ATOM 920 O O . GLU A 1 114 ? -7.988 1.770 14.940 1.00 78.06 114 GLU A O 1
ATOM 925 N N . PHE A 1 115 ? -7.881 2.042 12.695 1.00 79.19 115 PHE A N 1
ATOM 926 C CA . PHE A 1 115 ? -7.881 0.605 12.372 1.00 79.19 115 PHE A CA 1
ATOM 927 C C . PHE A 1 115 ? -6.771 -0.154 13.117 1.00 79.19 115 PHE A C 1
ATOM 929 O O . PHE A 1 115 ? -6.963 -1.284 13.575 1.00 79.19 115 PHE A O 1
ATOM 936 N N . VAL A 1 116 ? -5.633 0.514 13.343 1.00 76.06 116 VAL A N 1
ATOM 937 C CA . VAL A 1 116 ? -4.492 -0.031 14.089 1.00 76.06 116 VAL A CA 1
ATOM 938 C C . VAL A 1 116 ? -4.833 -0.303 15.559 1.00 76.06 116 VAL A C 1
ATOM 940 O O . VAL A 1 116 ? -4.250 -1.186 16.182 1.00 76.06 116 VAL A O 1
ATOM 943 N N . LYS A 1 117 ? -5.794 0.428 16.137 1.00 75.56 117 LYS A N 1
ATOM 944 C CA . LYS A 1 117 ? -6.057 0.430 17.584 1.00 75.56 117 LYS A CA 1
ATOM 945 C C . LYS A 1 117 ? -7.275 -0.383 18.003 1.00 75.56 117 LYS A C 1
ATOM 947 O O . LYS A 1 117 ? -7.291 -0.891 19.123 1.00 75.56 117 LYS A O 1
ATOM 952 N N . ASN A 1 118 ? -8.320 -0.451 17.177 1.00 75.31 118 ASN A N 1
ATOM 953 C CA . ASN A 1 118 ? -9.629 -0.954 17.615 1.00 75.31 118 ASN A CA 1
ATOM 954 C C . ASN A 1 118 ? -10.275 -1.988 16.675 1.00 75.31 118 ASN A C 1
ATOM 956 O O . ASN A 1 118 ? -11.442 -2.323 16.876 1.00 75.31 118 ASN A O 1
ATOM 960 N N . ASN A 1 119 ? -9.525 -2.526 15.705 1.00 79.06 119 ASN A N 1
ATOM 961 C CA . ASN A 1 119 ? -9.990 -3.490 14.694 1.00 79.06 119 ASN A CA 1
ATOM 962 C C . ASN A 1 119 ? -11.137 -2.977 13.796 1.00 79.06 119 ASN A C 1
ATOM 964 O O . ASN A 1 119 ? -11.725 -3.750 13.038 1.00 79.06 119 ASN A O 1
ATOM 968 N N . SER A 1 120 ? -11.497 -1.694 13.890 1.00 78.44 120 SER A N 1
ATOM 969 C CA . SER A 1 120 ? -12.480 -1.078 13.002 1.00 78.44 120 SER A CA 1
ATOM 970 C C . SER A 1 120 ? -11.889 -0.986 11.597 1.00 78.44 120 SER A C 1
ATOM 972 O O . SER A 1 120 ? -10.804 -0.440 11.435 1.00 78.44 120 SER A O 1
ATOM 974 N N . GLY A 1 121 ? -12.584 -1.514 10.588 1.00 79.56 121 GLY A N 1
ATOM 975 C CA . GLY A 1 121 ? -12.106 -1.510 9.199 1.00 79.56 121 GLY A CA 1
ATOM 976 C C . GLY A 1 121 ? -11.169 -2.666 8.828 1.00 79.56 121 GLY A C 1
ATOM 977 O O . GLY A 1 121 ? -10.675 -2.687 7.705 1.00 79.56 121 GLY A O 1
ATOM 978 N N . ASP A 1 122 ? -10.951 -3.650 9.714 1.00 87.31 122 ASP A N 1
ATOM 979 C CA . ASP A 1 122 ? -10.139 -4.842 9.407 1.00 87.31 122 ASP A CA 1
ATOM 980 C C . ASP A 1 122 ? -10.633 -5.574 8.155 1.00 87.31 122 ASP A C 1
ATOM 982 O O . ASP A 1 122 ? -9.829 -5.934 7.302 1.00 87.31 122 ASP A O 1
ATOM 986 N N . SER A 1 123 ? -11.953 -5.761 8.030 1.00 86.50 123 SER A N 1
ATOM 987 C CA . SER A 1 123 ? -12.564 -6.421 6.870 1.00 86.50 123 SER A CA 1
ATOM 988 C C . SER A 1 123 ? -12.326 -5.655 5.578 1.00 86.50 123 SER A C 1
ATOM 990 O O . SER A 1 123 ? -12.101 -6.263 4.535 1.00 86.50 123 SER A O 1
ATOM 992 N N . ASP A 1 124 ? -12.370 -4.328 5.652 1.00 85.12 124 ASP A N 1
ATOM 993 C CA . ASP A 1 124 ? -12.275 -3.462 4.483 1.00 85.12 124 ASP A CA 1
ATOM 994 C C . ASP A 1 124 ? -10.822 -3.421 4.003 1.00 85.12 124 ASP A C 1
ATOM 996 O O . ASP A 1 124 ? -10.560 -3.596 2.814 1.00 85.12 124 ASP A O 1
ATOM 1000 N N . MET A 1 125 ? -9.866 -3.322 4.937 1.00 87.81 125 MET A N 1
ATOM 1001 C CA . MET A 1 125 ? -8.437 -3.448 4.635 1.00 87.81 125 MET A CA 1
ATOM 1002 C C . MET A 1 125 ? -8.092 -4.831 4.101 1.00 87.81 125 MET A C 1
ATOM 1004 O O . MET A 1 125 ? -7.429 -4.941 3.072 1.00 87.81 125 MET A O 1
ATOM 1008 N N . ALA A 1 126 ? -8.565 -5.892 4.753 1.00 91.50 126 ALA A N 1
ATOM 1009 C CA . ALA A 1 126 ? -8.317 -7.252 4.304 1.00 91.50 126 ALA A CA 1
ATOM 1010 C C . ALA A 1 126 ? -8.874 -7.500 2.899 1.00 91.50 126 ALA A C 1
ATOM 1012 O O . ALA A 1 126 ? -8.175 -8.045 2.049 1.00 91.50 126 ALA A O 1
ATOM 1013 N N . SER A 1 127 ? -10.107 -7.062 2.627 1.00 90.69 127 SER A N 1
ATOM 1014 C CA . SER A 1 127 ? -10.704 -7.185 1.298 1.00 90.69 127 SER A CA 1
ATOM 1015 C C . SER A 1 127 ? -9.907 -6.401 0.258 1.00 90.69 127 SER A C 1
ATOM 1017 O O . SER A 1 127 ? -9.614 -6.934 -0.810 1.00 90.69 127 SER A O 1
ATOM 1019 N N . PHE A 1 128 ? -9.530 -5.158 0.567 1.00 91.75 128 PHE A N 1
ATOM 1020 C CA . PHE A 1 128 ? -8.777 -4.303 -0.344 1.00 91.75 128 PHE A CA 1
ATOM 1021 C C . PHE A 1 128 ? -7.416 -4.911 -0.719 1.00 91.75 128 PHE A C 1
ATOM 1023 O O . PHE A 1 128 ? -7.120 -5.072 -1.905 1.00 91.75 128 PHE A O 1
ATOM 1030 N N . TYR A 1 129 ? -6.610 -5.304 0.272 1.00 94.12 129 TYR A N 1
ATOM 1031 C CA . TYR A 1 129 ? -5.297 -5.904 0.018 1.00 94.12 129 TYR A CA 1
ATOM 1032 C C . TYR A 1 129 ? -5.395 -7.313 -0.561 1.00 94.12 129 TYR A C 1
ATOM 1034 O O . TYR A 1 129 ? -4.571 -7.676 -1.396 1.00 94.12 129 TYR A O 1
ATOM 1042 N N . GLY A 1 130 ? -6.428 -8.079 -0.204 1.00 95.81 130 GLY A N 1
ATOM 1043 C CA . GLY A 1 130 ? -6.705 -9.367 -0.832 1.00 95.81 130 GLY A CA 1
ATOM 1044 C C . GLY A 1 130 ? -6.906 -9.243 -2.343 1.00 95.81 130 GLY A C 1
ATOM 1045 O O . GLY A 1 130 ? -6.436 -10.093 -3.100 1.00 95.81 130 GLY A O 1
ATOM 1046 N N . ASP A 1 131 ? -7.531 -8.157 -2.802 1.00 94.56 131 ASP A N 1
ATOM 1047 C CA . ASP A 1 131 ? -7.671 -7.886 -4.230 1.00 94.56 131 ASP A CA 1
ATOM 1048 C C . ASP A 1 131 ? -6.345 -7.481 -4.891 1.00 94.56 131 ASP A C 1
ATOM 1050 O O . ASP A 1 131 ? -6.067 -7.966 -5.986 1.00 94.56 131 ASP A O 1
ATOM 1054 N N . ILE A 1 132 ? -5.506 -6.663 -4.236 1.00 95.19 132 ILE A N 1
ATOM 1055 C CA . ILE A 1 132 ? -4.146 -6.370 -4.734 1.00 95.19 132 ILE A CA 1
ATOM 1056 C C . ILE A 1 132 ? -3.357 -7.673 -4.869 1.00 95.19 132 ILE A C 1
ATOM 1058 O O . ILE A 1 132 ? -2.808 -7.955 -5.928 1.00 95.19 132 ILE A O 1
ATOM 1062 N N . PHE A 1 133 ? -3.335 -8.500 -3.824 1.00 96.44 133 PHE A N 1
ATOM 1063 C CA . PHE A 1 133 ? -2.475 -9.684 -3.761 1.00 96.44 133 PHE A CA 1
ATOM 1064 C C . PHE A 1 133 ? -2.914 -10.738 -4.772 1.00 96.44 133 PHE A C 1
ATOM 1066 O O . PHE A 1 133 ? -2.084 -11.387 -5.402 1.00 96.44 133 PHE A O 1
ATOM 1073 N N . LYS A 1 134 ? -4.222 -10.835 -5.020 1.00 96.50 134 LYS A N 1
ATOM 1074 C CA . LYS A 1 134 ? -4.766 -11.648 -6.102 1.00 96.50 134 LYS A CA 1
ATOM 1075 C C . LYS A 1 134 ? -4.301 -11.184 -7.487 1.00 96.50 134 LYS A C 1
ATOM 1077 O O . LYS A 1 134 ? -4.103 -12.038 -8.347 1.00 96.50 134 LYS A O 1
ATOM 1082 N N . LEU A 1 135 ? -4.153 -9.877 -7.727 1.00 95.19 135 LEU A N 1
ATOM 1083 C CA . LEU A 1 135 ? -3.666 -9.361 -9.016 1.00 95.19 135 LEU A CA 1
ATOM 1084 C C . LEU A 1 135 ? -2.208 -9.736 -9.269 1.00 95.19 135 LEU A C 1
ATOM 1086 O O . LEU A 1 135 ? -1.859 -10.066 -10.396 1.00 95.19 135 LEU A O 1
ATOM 1090 N N . ILE A 1 136 ? -1.388 -9.734 -8.220 1.00 95.75 136 ILE A N 1
ATOM 1091 C CA . ILE A 1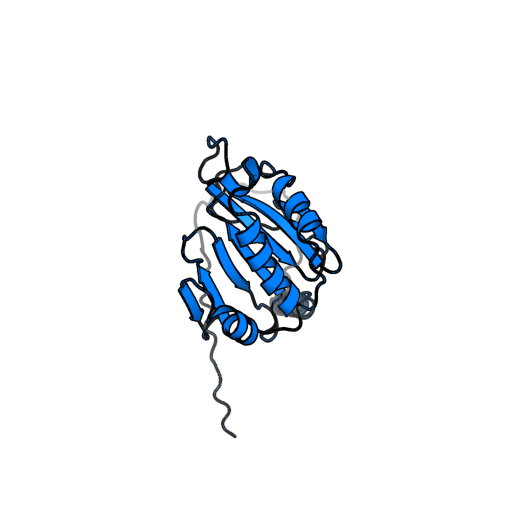 136 ? 0.035 -10.095 -8.291 1.00 95.75 136 ILE A CA 1
ATOM 1092 C C . ILE A 1 136 ? 0.316 -11.582 -8.026 1.00 95.75 136 ILE A C 1
ATOM 1094 O O . ILE A 1 136 ? 1.470 -11.954 -7.842 1.00 95.75 136 ILE A O 1
ATOM 1098 N N . ASP A 1 137 ? -0.718 -12.430 -8.005 1.00 96.31 137 ASP A N 1
ATOM 1099 C CA . ASP A 1 137 ? -0.621 -13.881 -7.761 1.00 96.31 137 ASP A CA 1
ATOM 1100 C C . ASP A 1 137 ? 0.122 -14.253 -6.458 1.00 96.31 137 ASP A C 1
ATOM 1102 O O . ASP A 1 137 ? 0.864 -15.234 -6.379 1.00 96.31 137 ASP A O 1
ATOM 1106 N N . VAL A 1 138 ? -0.085 -13.459 -5.403 1.00 96.94 138 VAL A N 1
ATOM 1107 C CA . VAL A 1 138 ? 0.463 -13.696 -4.062 1.00 96.94 138 VAL A CA 1
ATOM 1108 C C . VAL A 1 138 ? -0.627 -14.288 -3.161 1.00 96.94 138 VAL A C 1
ATOM 1110 O O . VAL A 1 138 ? -1.714 -13.711 -3.053 1.00 96.94 138 VAL A O 1
ATOM 1113 N N . PRO A 1 139 ? -0.380 -15.424 -2.478 1.00 97.38 139 PRO A N 1
ATOM 1114 C CA . PRO A 1 139 ? -1.304 -15.944 -1.474 1.00 97.38 139 PRO A CA 1
ATOM 1115 C C . PRO A 1 139 ? -1.589 -14.909 -0.380 1.00 97.38 139 PRO A C 1
ATOM 1117 O O . PRO A 1 139 ? -0.672 -14.281 0.138 1.00 97.38 139 PRO A O 1
ATOM 1120 N N . PHE A 1 140 ? -2.857 -14.742 -0.002 1.00 97.19 140 PHE A N 1
ATOM 1121 C CA . PHE A 1 140 ? -3.254 -13.777 1.023 1.00 97.19 140 PHE A CA 1
ATOM 1122 C C . PHE A 1 140 ? -3.718 -14.475 2.306 1.00 97.19 140 PHE A C 1
ATOM 1124 O O . PHE A 1 140 ? -4.836 -14.994 2.373 1.00 97.19 140 PHE A O 1
ATOM 1131 N N . ASP A 1 141 ? -2.865 -14.468 3.334 1.00 96.94 141 ASP A N 1
ATOM 1132 C CA . ASP A 1 141 ? -3.265 -14.737 4.720 1.00 96.94 141 ASP A CA 1
ATOM 1133 C C . ASP A 1 141 ? -3.682 -13.422 5.398 1.00 96.94 141 ASP A C 1
ATOM 1135 O O . ASP A 1 141 ? -2.855 -12.638 5.869 1.00 96.94 141 ASP A O 1
ATOM 1139 N N . GLU A 1 142 ? -4.997 -13.191 5.457 1.00 95.25 142 GLU A N 1
ATOM 1140 C CA . GLU A 1 142 ? -5.611 -12.021 6.096 1.00 95.25 142 GLU A CA 1
ATOM 1141 C C . GLU A 1 142 ? -5.110 -11.797 7.530 1.00 95.25 142 GLU A C 1
ATOM 1143 O O . GLU A 1 142 ? -4.856 -10.664 7.946 1.00 95.25 142 GLU A O 1
ATOM 1148 N N . LYS A 1 143 ? -4.960 -12.872 8.309 1.00 94.94 143 LYS A N 1
ATOM 1149 C CA . LYS A 1 143 ? -4.610 -12.761 9.723 1.00 94.94 143 LYS A CA 1
ATOM 1150 C C . LYS A 1 143 ? -3.156 -12.344 9.883 1.00 94.94 143 LYS A C 1
ATOM 1152 O O . LYS A 1 143 ? -2.866 -11.497 10.726 1.00 94.94 143 LYS A O 1
ATOM 1157 N N . GLU A 1 144 ? -2.251 -12.948 9.119 1.00 96.38 144 GLU A N 1
ATOM 1158 C CA . GLU A 1 144 ? -0.840 -12.563 9.124 1.00 96.38 144 GLU A CA 1
ATOM 1159 C C . GLU A 1 144 ? -0.664 -11.118 8.649 1.00 96.38 144 GLU A C 1
ATOM 1161 O O . GLU A 1 144 ? 0.007 -10.333 9.321 1.00 96.38 144 GLU A O 1
ATOM 1166 N N . PHE A 1 145 ? -1.348 -10.738 7.568 1.00 95.00 145 PHE A N 1
ATOM 1167 C CA . PHE A 1 145 ? -1.302 -9.385 7.024 1.00 95.00 145 PHE A CA 1
ATOM 1168 C C . PHE A 1 145 ? -1.726 -8.328 8.055 1.00 95.00 145 PHE A C 1
ATOM 1170 O O . PHE A 1 145 ? -0.984 -7.381 8.332 1.00 95.00 145 PHE A O 1
ATOM 1177 N N . LEU A 1 146 ? -2.884 -8.517 8.697 1.00 93.38 146 LEU A N 1
ATOM 1178 C CA . LEU A 1 146 ? -3.378 -7.594 9.722 1.00 93.38 146 LEU A CA 1
ATOM 1179 C C . LEU A 1 146 ? -2.462 -7.544 10.955 1.00 93.38 146 LEU A C 1
ATOM 1181 O O . LEU A 1 146 ? -2.313 -6.484 11.563 1.00 93.38 146 LEU A O 1
ATOM 1185 N N . ILE A 1 147 ? -1.834 -8.665 11.334 1.00 93.88 147 ILE A N 1
ATOM 1186 C CA . ILE A 1 147 ? -0.850 -8.696 12.427 1.00 93.88 147 ILE A CA 1
ATOM 1187 C C . ILE A 1 147 ? 0.367 -7.836 12.084 1.00 93.88 147 ILE A C 1
ATOM 1189 O O . ILE A 1 147 ? 0.823 -7.082 12.944 1.00 93.88 147 ILE A O 1
ATOM 1193 N N . ILE A 1 148 ? 0.885 -7.938 10.858 1.00 94.19 148 ILE A N 1
ATOM 1194 C CA . ILE A 1 148 ? 2.036 -7.147 10.407 1.00 94.19 148 ILE A CA 1
ATOM 1195 C C . ILE A 1 148 ? 1.691 -5.658 10.421 1.00 94.19 148 ILE A C 1
ATOM 1197 O O . ILE A 1 148 ? 2.403 -4.888 11.065 1.00 94.19 148 ILE A O 1
ATOM 1201 N N . LEU A 1 149 ? 0.574 -5.261 9.799 1.00 91.81 149 LEU A N 1
ATOM 1202 C CA . LEU A 1 149 ? 0.150 -3.857 9.759 1.00 91.81 149 LEU A CA 1
ATOM 1203 C C . LEU A 1 149 ? 0.011 -3.244 11.157 1.00 91.81 149 LEU A C 1
ATOM 1205 O O . LEU A 1 149 ? 0.475 -2.133 11.401 1.00 91.81 149 LEU A O 1
ATOM 1209 N N . LYS A 1 150 ? -0.619 -3.963 12.092 1.00 90.81 150 LYS A N 1
ATOM 1210 C CA . LYS A 1 150 ? -0.917 -3.434 13.432 1.00 90.81 150 LYS A CA 1
ATOM 1211 C C . LYS A 1 150 ? 0.286 -3.390 14.365 1.00 90.81 150 LYS A C 1
ATOM 1213 O O . LYS A 1 150 ? 0.297 -2.592 15.298 1.00 90.81 150 LYS A O 1
ATOM 1218 N N . ASN A 1 151 ? 1.269 -4.259 14.139 1.00 91.69 151 ASN A N 1
ATOM 1219 C CA . ASN A 1 151 ? 2.468 -4.339 14.969 1.00 91.69 151 ASN A CA 1
ATOM 1220 C C . ASN A 1 151 ? 3.656 -3.560 14.393 1.00 91.69 151 ASN A C 1
ATOM 1222 O O . ASN A 1 151 ? 4.714 -3.545 15.025 1.00 91.69 151 ASN A O 1
ATOM 1226 N N . ALA A 1 152 ? 3.509 -2.933 13.223 1.00 90.25 152 ALA A N 1
ATOM 1227 C CA . ALA A 1 152 ? 4.531 -2.057 12.674 1.00 90.25 152 ALA A CA 1
ATOM 1228 C C . ALA A 1 152 ? 4.843 -0.913 13.655 1.00 90.25 152 ALA A C 1
ATOM 1230 O O . ALA A 1 152 ? 3.942 -0.278 14.211 1.00 90.25 152 ALA A O 1
ATOM 1231 N N . ASP A 1 153 ? 6.131 -0.638 13.875 1.00 89.38 153 ASP A N 1
ATOM 1232 C CA . ASP A 1 153 ? 6.558 0.524 14.654 1.00 89.38 153 ASP A CA 1
ATOM 1233 C C . ASP A 1 153 ? 6.392 1.799 13.822 1.00 89.38 153 ASP A C 1
ATOM 1235 O O . ASP A 1 153 ? 7.312 2.261 13.150 1.00 89.38 153 ASP A O 1
ATOM 1239 N N . LEU A 1 154 ? 5.199 2.385 13.899 1.00 88.44 154 LEU A N 1
ATOM 1240 C CA . LEU A 1 154 ? 4.853 3.622 13.199 1.00 88.44 154 LEU A CA 1
ATOM 1241 C C . LEU A 1 154 ? 5.605 4.852 13.726 1.00 88.44 154 LEU A C 1
ATOM 1243 O O . LEU A 1 154 ? 5.416 5.937 13.193 1.00 88.44 154 LEU A O 1
ATOM 1247 N N . THR A 1 155 ? 6.408 4.724 14.790 1.00 83.75 155 THR A N 1
ATOM 1248 C CA . THR A 1 155 ? 7.162 5.846 15.373 1.00 83.75 155 THR A CA 1
ATOM 1249 C C . THR A 1 155 ? 8.586 5.959 14.842 1.00 83.75 155 THR A C 1
ATOM 1251 O O . THR A 1 155 ? 9.282 6.930 15.171 1.00 83.75 155 THR A O 1
ATOM 1254 N N . LYS A 1 156 ? 9.011 4.992 14.019 1.00 73.69 156 LYS A N 1
ATOM 1255 C CA . LYS A 1 156 ? 10.284 5.028 13.308 1.00 73.69 156 LYS A CA 1
ATOM 1256 C C . LYS A 1 156 ? 10.356 6.318 12.478 1.00 73.69 156 LYS A C 1
ATOM 1258 O O . LYS A 1 156 ? 9.421 6.667 11.771 1.00 73.69 156 LYS A O 1
ATOM 1263 N N . ASP A 1 157 ? 11.423 7.086 12.683 1.00 71.12 157 ASP A N 1
ATOM 1264 C CA . ASP A 1 157 ? 11.691 8.355 11.992 1.00 71.12 157 ASP A CA 1
ATOM 1265 C C . ASP A 1 157 ? 10.571 9.411 12.040 1.00 71.12 157 ASP A C 1
ATOM 1267 O O . ASP A 1 157 ? 10.401 10.210 11.116 1.00 71.12 157 ASP A O 1
ATOM 1271 N N . ARG A 1 158 ? 9.873 9.488 13.186 1.00 70.31 158 ARG A N 1
ATOM 1272 C CA . ARG A 1 158 ? 8.915 10.553 13.525 1.00 70.31 158 ARG A CA 1
ATOM 1273 C C . ARG A 1 158 ? 9.551 11.945 13.406 1.00 70.31 158 ARG A C 1
ATOM 1275 O O . ARG A 1 158 ? 10.177 12.447 14.344 1.00 70.31 158 ARG A O 1
ATOM 1282 N N . LYS A 1 159 ? 9.341 12.574 12.256 1.00 68.12 159 LYS A N 1
ATOM 1283 C CA . LYS A 1 159 ? 9.671 13.965 11.936 1.00 68.12 159 LYS A CA 1
ATOM 1284 C C . LYS A 1 159 ? 8.531 14.554 11.117 1.00 68.12 159 LYS A C 1
ATOM 1286 O O . LYS A 1 159 ? 7.826 13.811 10.442 1.00 68.12 159 LYS A O 1
ATOM 1291 N N . ASP A 1 160 ? 8.364 15.868 11.185 1.00 71.94 160 ASP A N 1
ATOM 1292 C CA . ASP A 1 160 ? 7.483 16.623 10.303 1.00 71.94 160 ASP A CA 1
ATOM 1293 C C . ASP A 1 160 ? 7.940 16.432 8.856 1.00 71.94 160 ASP A C 1
ATOM 1295 O O . ASP A 1 160 ? 8.912 17.040 8.396 1.00 71.94 160 ASP A O 1
ATOM 1299 N N . LYS A 1 161 ? 7.276 15.506 8.170 1.00 69.56 161 LYS A N 1
ATOM 1300 C CA . LYS A 1 161 ? 7.540 15.181 6.778 1.00 69.56 161 LYS A CA 1
ATOM 1301 C C . LYS A 1 161 ? 6.231 14.844 6.097 1.00 69.56 161 LYS A C 1
ATOM 1303 O O . LYS A 1 161 ? 5.392 14.122 6.622 1.00 69.56 161 LYS A O 1
ATOM 1308 N N . THR A 1 162 ? 6.068 15.404 4.910 1.00 67.94 162 THR A N 1
ATOM 1309 C CA . THR A 1 162 ? 4.919 15.161 4.033 1.00 67.94 162 THR A CA 1
ATOM 1310 C C . THR A 1 162 ? 5.246 14.142 2.946 1.00 67.94 162 THR A C 1
ATOM 1312 O O . THR A 1 162 ? 4.489 14.004 1.994 1.00 67.94 162 THR A O 1
ATOM 1315 N N . THR A 1 163 ? 6.415 13.509 3.038 1.00 68.56 163 THR A N 1
ATOM 1316 C CA . THR A 1 163 ? 6.944 12.581 2.043 1.00 68.56 163 THR A CA 1
ATOM 1317 C C . THR A 1 163 ? 7.626 11.438 2.772 1.00 68.56 163 THR A C 1
ATOM 1319 O O . THR A 1 163 ? 8.376 11.672 3.723 1.00 68.56 163 THR A O 1
ATOM 1322 N N . SER A 1 164 ? 7.347 10.226 2.315 1.00 72.69 164 SER A N 1
ATOM 1323 C CA . SER A 1 164 ? 7.923 8.985 2.810 1.00 72.69 164 SER A CA 1
ATOM 1324 C C . SER A 1 164 ? 9.084 8.518 1.943 1.00 72.69 164 SER A C 1
ATOM 1326 O O . SER A 1 164 ? 9.031 8.612 0.711 1.00 72.69 164 SER A O 1
ATOM 1328 N N . TYR A 1 165 ? 10.093 7.958 2.600 1.00 78.25 165 TYR A N 1
ATOM 1329 C CA . TYR A 1 165 ? 11.240 7.317 1.973 1.00 78.25 165 TYR A CA 1
ATOM 1330 C C . TYR A 1 165 ? 11.380 5.887 2.500 1.00 78.25 165 TYR A C 1
ATOM 1332 O O . TYR A 1 165 ? 11.033 5.596 3.645 1.00 78.25 165 TYR A O 1
ATOM 1340 N N . GLU A 1 166 ? 11.880 4.980 1.666 1.00 80.88 166 GLU A N 1
ATOM 1341 C CA . GLU A 1 166 ? 11.928 3.544 1.967 1.00 80.88 166 GLU A CA 1
ATOM 1342 C C . GLU A 1 166 ? 12.782 3.226 3.202 1.00 80.88 166 GLU A C 1
ATOM 1344 O O . GLU A 1 166 ? 12.445 2.336 3.985 1.00 80.88 166 GLU A O 1
ATOM 1349 N N . GLU A 1 167 ? 13.854 3.986 3.433 1.00 82.00 167 GLU A N 1
ATOM 1350 C CA . GLU A 1 167 ? 14.733 3.841 4.595 1.00 82.00 167 GLU A CA 1
ATOM 1351 C C . GLU A 1 167 ? 14.023 4.080 5.938 1.00 82.00 167 GLU A C 1
ATOM 1353 O O . GLU A 1 167 ? 14.386 3.478 6.962 1.00 82.00 167 GLU A O 1
ATOM 1358 N N . ASP A 1 168 ? 12.979 4.907 5.927 1.00 85.31 168 ASP A N 1
ATOM 1359 C CA . ASP A 1 168 ? 12.203 5.273 7.106 1.00 85.31 168 ASP A CA 1
ATOM 1360 C C . ASP A 1 168 ? 11.131 4.212 7.426 1.00 85.31 168 ASP A C 1
ATOM 1362 O O . ASP A 1 168 ? 10.650 4.115 8.558 1.00 85.31 168 ASP A O 1
ATOM 1366 N N . MET A 1 169 ? 10.816 3.331 6.472 1.00 90.62 169 MET A N 1
ATOM 1367 C CA . MET A 1 169 ? 9.774 2.317 6.616 1.00 90.62 169 MET A CA 1
ATOM 1368 C C . MET A 1 169 ? 10.191 1.140 7.498 1.00 90.62 169 MET A C 1
ATOM 1370 O O . MET A 1 169 ? 11.355 0.729 7.574 1.00 90.62 169 MET A O 1
ATOM 1374 N N . VAL A 1 170 ? 9.209 0.521 8.146 1.00 93.06 170 VAL A N 1
ATOM 1375 C CA . VAL A 1 170 ? 9.346 -0.828 8.695 1.00 93.06 170 VAL A CA 1
ATOM 1376 C C . VAL A 1 170 ? 9.166 -1.823 7.551 1.00 93.06 170 VAL A C 1
ATOM 1378 O O . VAL A 1 170 ? 8.051 -2.037 7.084 1.00 93.06 170 VAL A O 1
ATOM 1381 N N . ILE A 1 171 ? 10.268 -2.434 7.111 1.00 94.50 171 ILE A N 1
ATOM 1382 C CA . ILE A 1 171 ? 10.285 -3.418 6.022 1.00 94.50 171 ILE A CA 1
ATOM 1383 C C . ILE A 1 171 ? 10.103 -4.833 6.581 1.00 94.50 171 ILE A C 1
ATOM 1385 O O . ILE A 1 171 ? 10.898 -5.296 7.402 1.00 94.50 171 ILE A O 1
ATOM 1389 N N . THR A 1 172 ? 9.063 -5.535 6.133 1.00 95.50 172 THR A N 1
ATOM 1390 C CA . THR A 1 172 ? 8.719 -6.897 6.570 1.00 95.50 172 THR A CA 1
ATOM 1391 C C . THR A 1 172 ? 8.414 -7.785 5.371 1.00 95.50 172 THR A C 1
ATOM 1393 O O . THR A 1 172 ? 7.682 -7.395 4.468 1.00 95.50 172 THR A O 1
ATOM 1396 N N . LYS A 1 173 ? 8.953 -9.006 5.360 1.00 96.19 173 LYS A N 1
ATOM 1397 C CA . LYS A 1 173 ? 8.633 -9.998 4.329 1.00 96.19 173 LYS A CA 1
ATOM 1398 C C . LYS A 1 173 ? 7.231 -10.576 4.551 1.00 96.19 173 LYS A C 1
ATOM 1400 O O . LYS A 1 173 ? 6.907 -10.930 5.682 1.00 96.19 173 LYS A O 1
ATOM 1405 N N . PHE A 1 174 ? 6.465 -10.745 3.477 1.00 96.88 174 PHE A N 1
ATOM 1406 C CA . PHE A 1 174 ? 5.175 -11.435 3.469 1.00 96.88 174 PHE A CA 1
ATOM 1407 C C . PHE A 1 174 ? 5.116 -12.360 2.253 1.00 96.88 174 PHE A C 1
ATOM 1409 O O . PHE A 1 174 ? 5.173 -11.891 1.122 1.00 96.88 174 PHE A O 1
ATOM 1416 N N . GLU A 1 175 ? 5.037 -13.674 2.461 1.00 95.56 175 GLU A N 1
ATOM 1417 C CA . GLU A 1 175 ? 5.079 -14.654 1.365 1.00 95.56 175 GLU A CA 1
ATOM 1418 C C . GLU A 1 175 ? 6.276 -14.422 0.408 1.00 95.56 175 GLU A C 1
ATOM 1420 O O . GLU A 1 175 ? 7.442 -14.534 0.813 1.00 95.56 175 GLU A O 1
ATOM 1425 N N . SER A 1 176 ? 6.005 -14.107 -0.863 1.00 95.50 176 SER A N 1
ATOM 1426 C CA . SER A 1 176 ? 6.994 -13.810 -1.903 1.00 95.50 176 SER A CA 1
ATOM 1427 C C . SER A 1 176 ? 7.275 -12.317 -2.101 1.00 95.50 176 SER A C 1
ATOM 1429 O O . SER A 1 176 ? 8.096 -11.996 -2.950 1.00 95.50 176 SER A O 1
ATOM 1431 N N . ILE A 1 177 ? 6.634 -11.431 -1.336 1.00 96.88 177 ILE A N 1
ATOM 1432 C CA . ILE A 1 177 ? 6.741 -9.968 -1.452 1.00 96.88 177 ILE A CA 1
ATOM 1433 C C . ILE A 1 177 ? 7.285 -9.337 -0.168 1.00 96.88 177 ILE A C 1
ATOM 1435 O O . ILE A 1 177 ? 7.531 -10.006 0.845 1.00 96.88 177 ILE A O 1
ATOM 1439 N N . TRP A 1 178 ? 7.460 -8.020 -0.208 1.00 97.12 178 TRP A N 1
ATOM 1440 C CA . TRP A 1 178 ? 7.846 -7.207 0.936 1.00 97.12 178 TRP A CA 1
ATOM 1441 C C . TRP A 1 178 ? 6.840 -6.086 1.166 1.00 97.12 178 TRP A C 1
ATOM 1443 O O . TRP A 1 178 ? 6.340 -5.474 0.228 1.00 97.12 178 TRP A O 1
ATOM 1453 N N . LEU A 1 179 ? 6.548 -5.828 2.436 1.00 96.31 179 LEU A N 1
ATOM 1454 C CA . LEU A 1 179 ? 5.690 -4.747 2.896 1.00 96.31 179 LEU A CA 1
ATOM 1455 C C . LEU A 1 179 ? 6.562 -3.695 3.575 1.00 96.31 179 LEU A C 1
ATOM 1457 O O . LEU A 1 179 ? 7.297 -4.024 4.508 1.00 96.31 179 LEU A O 1
ATOM 1461 N N . GLY A 1 180 ? 6.475 -2.447 3.125 1.00 95.12 180 GLY A N 1
ATOM 1462 C CA . GLY A 1 180 ? 7.018 -1.289 3.831 1.00 95.12 180 GLY A CA 1
ATOM 1463 C C . GLY A 1 180 ? 5.893 -0.515 4.494 1.00 95.12 180 GLY A C 1
ATOM 1464 O O . GLY A 1 180 ? 4.902 -0.214 3.841 1.00 95.12 180 GLY A O 1
ATOM 1465 N N . ILE A 1 181 ? 6.003 -0.251 5.795 1.00 94.00 181 ILE A N 1
ATOM 1466 C CA . ILE A 1 181 ? 4.938 0.396 6.570 1.00 94.00 181 ILE A CA 1
ATOM 1467 C C . ILE A 1 181 ? 5.515 1.565 7.352 1.00 94.00 181 ILE A C 1
ATOM 1469 O O . ILE A 1 181 ? 6.516 1.411 8.056 1.00 94.00 181 ILE A O 1
ATOM 1473 N N . GLU A 1 182 ? 4.861 2.717 7.274 1.00 92.06 182 GLU A N 1
ATOM 1474 C CA . GLU A 1 182 ? 5.315 3.936 7.930 1.00 92.06 182 GLU A CA 1
ATOM 1475 C C . GLU A 1 182 ? 4.153 4.784 8.456 1.00 92.06 182 GLU A C 1
ATOM 1477 O O . GLU A 1 182 ? 3.100 4.892 7.833 1.00 92.06 182 GLU A O 1
ATOM 1482 N N . GLY A 1 183 ? 4.346 5.414 9.618 1.00 90.69 183 GLY A N 1
ATOM 1483 C CA . GLY A 1 183 ? 3.457 6.466 10.100 1.00 90.69 183 GLY A CA 1
ATOM 1484 C C . GLY A 1 183 ? 3.945 7.841 9.651 1.00 90.69 183 GLY A C 1
ATOM 1485 O O . GLY A 1 183 ? 5.059 8.235 9.988 1.00 90.69 183 GLY A O 1
ATOM 1486 N N . ILE A 1 184 ? 3.100 8.610 8.964 1.00 89.38 184 ILE A N 1
ATOM 1487 C CA . ILE A 1 184 ? 3.462 9.952 8.497 1.00 89.38 184 ILE A CA 1
ATOM 1488 C C . ILE A 1 184 ? 2.935 11.019 9.448 1.00 89.38 184 ILE A C 1
ATOM 1490 O O . ILE A 1 184 ? 1.755 11.046 9.801 1.00 89.38 184 ILE A O 1
ATOM 1494 N N . TYR A 1 185 ? 3.819 11.922 9.872 1.00 87.75 185 TYR A N 1
ATOM 1495 C CA . TYR A 1 185 ? 3.530 12.957 10.858 1.00 87.75 185 TYR A CA 1
ATOM 1496 C C . TYR A 1 185 ? 3.631 14.339 10.217 1.00 87.75 185 TYR A C 1
ATOM 1498 O O . TYR A 1 185 ? 4.684 14.733 9.735 1.00 87.75 185 TYR A O 1
ATOM 1506 N N . THR A 1 186 ? 2.560 15.127 10.307 1.00 83.44 186 THR A N 1
ATOM 1507 C CA . THR A 1 186 ? 2.531 16.534 9.851 1.00 83.44 186 THR A CA 1
ATOM 1508 C C . THR A 1 186 ? 2.959 17.525 10.945 1.00 83.44 186 THR A C 1
ATOM 1510 O O . THR A 1 186 ? 2.635 18.711 10.895 1.00 83.44 186 THR A O 1
ATOM 1513 N N . SER A 1 187 ? 3.533 17.015 12.039 1.00 79.88 187 SER A N 1
ATOM 1514 C CA . SER A 1 187 ? 4.111 17.796 13.134 1.00 79.88 187 SER A CA 1
ATOM 1515 C C . SER A 1 187 ? 4.920 16.887 14.055 1.00 79.88 187 SER A C 1
ATOM 1517 O O . SER A 1 187 ? 4.408 15.873 14.536 1.00 79.88 187 SER A O 1
ATOM 1519 N N . ASP A 1 188 ? 6.121 17.326 14.438 1.00 75.62 188 ASP A N 1
ATOM 1520 C CA . ASP A 1 188 ? 6.959 16.657 15.447 1.00 75.62 188 ASP A CA 1
ATOM 1521 C C . ASP A 1 188 ? 6.224 16.437 16.782 1.00 75.62 188 ASP A C 1
ATOM 1523 O O . ASP A 1 188 ? 6.501 15.497 17.530 1.00 75.62 188 ASP A O 1
ATOM 1527 N N . SER A 1 189 ? 5.252 17.295 17.105 1.00 80.81 189 SER A N 1
ATOM 1528 C CA . SER A 1 189 ? 4.502 17.235 18.363 1.00 80.81 189 SER A CA 1
ATOM 1529 C C . SER A 1 189 ? 3.372 16.196 18.37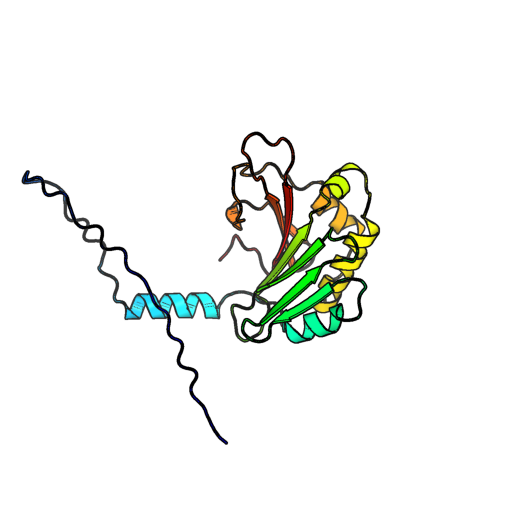3 1.00 80.81 189 SER A C 1
ATOM 1531 O O . SER A 1 189 ? 2.915 15.805 19.454 1.00 80.81 189 SER A O 1
ATOM 1533 N N . SER A 1 190 ? 2.955 15.704 17.202 1.00 81.75 190 SER A N 1
ATOM 1534 C CA . SER A 1 190 ? 1.834 14.773 17.054 1.00 81.75 190 SER A CA 1
ATOM 1535 C C . SER A 1 190 ? 2.152 13.412 17.657 1.00 81.75 190 SER A C 1
ATOM 1537 O O . SER A 1 190 ? 3.126 12.767 17.293 1.00 81.75 190 SER A O 1
ATOM 1539 N N . LYS A 1 191 ? 1.316 12.948 18.589 1.00 81.94 191 LYS A N 1
ATOM 1540 C CA . LYS A 1 191 ? 1.495 11.636 19.239 1.00 81.94 191 LYS A CA 1
ATOM 1541 C C . LYS A 1 191 ? 1.144 10.460 18.332 1.00 81.94 191 LYS A C 1
ATOM 1543 O O . LYS A 1 191 ? 1.526 9.336 18.635 1.00 81.94 191 LYS A O 1
ATOM 1548 N N . GLU A 1 192 ? 0.407 10.729 17.267 1.00 85.00 192 GLU A N 1
ATOM 1549 C CA . GLU A 1 192 ? -0.151 9.747 16.350 1.00 85.00 192 GLU A CA 1
ATOM 1550 C C . GLU A 1 192 ? 0.092 10.238 14.921 1.00 85.00 192 GLU A C 1
ATOM 1552 O O . GLU A 1 192 ? 0.129 11.459 14.716 1.00 85.00 192 GLU A O 1
ATOM 1557 N N . PRO A 1 193 ? 0.300 9.323 13.962 1.00 88.12 193 PRO A N 1
ATOM 1558 C CA . PRO A 1 193 ? 0.476 9.706 12.572 1.00 88.12 193 PRO A CA 1
ATOM 1559 C C . PRO A 1 193 ? -0.821 10.305 12.013 1.00 88.12 193 PRO A C 1
ATOM 1561 O O . PRO A 1 193 ? -1.922 9.945 12.432 1.00 88.12 193 PRO A O 1
ATOM 1564 N N . ALA A 1 194 ? -0.683 11.227 11.064 1.00 87.88 194 ALA A N 1
ATOM 1565 C CA . ALA A 1 194 ? -1.798 11.783 10.306 1.00 87.88 194 ALA A CA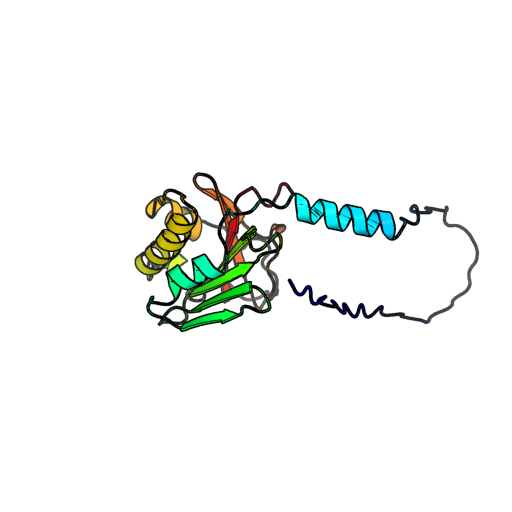 1
ATOM 1566 C C . ALA A 1 194 ? -2.399 10.739 9.352 1.00 87.88 194 ALA A C 1
ATOM 1568 O O . ALA A 1 194 ? -3.610 10.713 9.159 1.00 87.88 194 ALA A O 1
ATOM 1569 N N . TYR A 1 195 ? -1.551 9.881 8.789 1.00 90.31 195 TYR A N 1
ATOM 1570 C CA . TYR A 1 195 ? -1.921 8.739 7.960 1.00 90.31 195 TYR A CA 1
ATOM 1571 C C . TYR A 1 195 ? -0.812 7.688 8.010 1.00 90.31 195 TYR A C 1
ATOM 1573 O O . TYR A 1 195 ? 0.307 7.963 8.450 1.00 90.31 195 TYR A O 1
ATOM 1581 N N . ILE A 1 196 ? -1.143 6.472 7.593 1.00 91.38 196 ILE A N 1
ATOM 1582 C CA . ILE A 1 196 ? -0.189 5.372 7.465 1.00 91.38 196 ILE A CA 1
ATOM 1583 C C . ILE A 1 196 ? 0.056 5.141 5.986 1.00 91.38 196 ILE A C 1
ATOM 1585 O O . ILE A 1 196 ? -0.895 5.048 5.215 1.00 91.38 196 ILE A O 1
ATOM 1589 N N . GLU A 1 197 ? 1.316 5.026 5.610 1.00 92.44 197 GLU A N 1
ATOM 1590 C CA . GLU A 1 197 ? 1.695 4.565 4.286 1.00 92.44 197 GLU A CA 1
ATOM 1591 C C . GLU A 1 197 ? 2.044 3.087 4.329 1.00 92.44 197 GLU A C 1
ATOM 1593 O O . GLU A 1 197 ? 2.710 2.607 5.252 1.00 92.44 197 GLU A O 1
ATOM 1598 N N . VAL A 1 198 ? 1.588 2.370 3.310 1.00 93.88 198 VAL A N 1
ATOM 1599 C CA . VAL A 1 198 ? 1.934 0.977 3.074 1.00 93.88 198 VAL A CA 1
ATOM 1600 C C . VAL A 1 198 ? 2.379 0.843 1.630 1.00 93.88 198 VAL A C 1
ATOM 1602 O O . VAL A 1 198 ? 1.644 1.197 0.708 1.00 93.88 198 VAL A O 1
ATOM 1605 N N . ARG A 1 199 ? 3.574 0.298 1.435 1.00 94.38 199 ARG A N 1
ATOM 1606 C CA . ARG A 1 199 ? 4.109 -0.053 0.125 1.00 94.38 199 ARG A CA 1
ATOM 1607 C C . ARG A 1 199 ? 4.249 -1.556 -0.012 1.00 94.38 199 ARG A C 1
ATOM 1609 O O . ARG A 1 199 ? 4.622 -2.238 0.944 1.00 94.38 199 ARG A O 1
ATOM 1616 N N . VAL A 1 200 ? 3.941 -2.062 -1.198 1.00 95.81 200 VAL A N 1
ATOM 1617 C CA . VAL A 1 200 ? 4.095 -3.471 -1.560 1.00 95.81 200 VAL A CA 1
ATOM 1618 C C . VAL A 1 200 ? 5.155 -3.565 -2.645 1.00 95.81 200 VAL A C 1
ATOM 1620 O O . VAL A 1 200 ? 4.967 -3.004 -3.721 1.00 95.81 200 VAL A O 1
ATOM 1623 N N . PHE A 1 201 ? 6.236 -4.285 -2.353 1.00 94.50 201 PHE A N 1
ATOM 1624 C CA . PHE A 1 201 ? 7.401 -4.436 -3.221 1.00 94.50 201 PHE A CA 1
ATOM 1625 C C . PHE A 1 201 ? 7.577 -5.895 -3.664 1.00 94.50 201 PHE A C 1
ATOM 1627 O O . PHE A 1 201 ? 7.341 -6.811 -2.863 1.00 94.50 201 PHE A O 1
ATOM 1634 N N . PRO A 1 202 ? 8.035 -6.143 -4.902 1.00 94.31 202 PRO A N 1
ATOM 1635 C CA . PRO A 1 202 ? 8.323 -7.492 -5.386 1.00 94.31 202 PRO A CA 1
ATOM 1636 C C . PRO A 1 202 ? 9.594 -8.072 -4.744 1.00 94.31 202 PRO A C 1
ATOM 1638 O O . PRO A 1 202 ? 9.679 -9.276 -4.511 1.00 94.31 202 PRO A O 1
ATOM 1641 N N . GLU A 1 203 ? 10.558 -7.221 -4.383 1.00 93.12 203 GLU A N 1
ATOM 1642 C CA . GLU A 1 203 ? 11.795 -7.593 -3.691 1.00 93.12 203 GLU A CA 1
ATOM 1643 C C . GLU A 1 203 ? 12.068 -6.684 -2.486 1.00 93.12 203 GLU A C 1
ATOM 1645 O O . GLU A 1 203 ? 11.285 -5.793 -2.175 1.00 93.12 203 GLU A O 1
ATOM 1650 N N . ASN A 1 204 ? 13.146 -6.950 -1.740 1.00 92.44 204 ASN A N 1
ATOM 1651 C CA . ASN A 1 204 ? 13.467 -6.166 -0.551 1.00 92.44 204 ASN A CA 1
ATOM 1652 C C . ASN A 1 204 ? 14.006 -4.781 -0.958 1.00 92.44 204 ASN A C 1
ATOM 1654 O O . ASN A 1 204 ? 15.118 -4.736 -1.492 1.00 92.44 204 ASN A O 1
ATOM 1658 N N . PRO A 1 205 ? 13.318 -3.671 -0.629 1.00 86.81 205 PRO A N 1
ATOM 1659 C CA . PRO A 1 205 ? 13.760 -2.327 -1.006 1.00 86.81 205 PRO A CA 1
ATOM 1660 C C . PRO A 1 205 ? 15.106 -1.923 -0.408 1.00 86.81 205 PRO A C 1
ATOM 1662 O O . PRO A 1 205 ? 15.844 -1.140 -0.978 1.00 86.81 205 PRO A O 1
ATOM 1665 N N . SER A 1 206 ? 15.528 -2.533 0.702 1.00 80.94 206 SER A N 1
ATOM 1666 C CA . SER A 1 206 ? 16.838 -2.241 1.298 1.00 80.94 206 SER A CA 1
ATOM 1667 C C . SER A 1 206 ? 18.036 -2.831 0.531 1.00 80.94 206 SER A C 1
ATOM 1669 O O . SER A 1 206 ? 19.148 -2.829 1.066 1.00 80.94 206 SER A O 1
ATOM 1671 N N . THR A 1 207 ? 17.826 -3.428 -0.647 1.00 72.12 207 THR A N 1
ATOM 1672 C CA . THR A 1 207 ? 18.870 -4.156 -1.394 1.00 72.12 207 THR A CA 1
ATOM 1673 C C . THR A 1 207 ? 19.250 -3.548 -2.739 1.00 72.12 207 THR A C 1
ATOM 1675 O O . THR A 1 207 ? 20.213 -4.035 -3.338 1.00 72.12 207 THR A O 1
ATOM 1678 N N . PHE A 1 208 ? 18.566 -2.491 -3.172 1.00 61.94 208 PHE A N 1
ATOM 1679 C CA . PHE A 1 208 ? 18.830 -1.772 -4.415 1.00 61.94 208 PHE A CA 1
ATOM 1680 C C . PHE A 1 208 ? 19.011 -0.273 -4.165 1.00 61.94 208 PHE A C 1
ATOM 1682 O O . PHE A 1 208 ? 18.459 0.230 -3.163 1.00 61.94 208 PHE A O 1
#

Secondary structure (DSSP, 8-state):
-------------------------------------HHHHHHHHHHHHHT---EEEEHHHHHHHHTTSSSEEEEETTTTEEEEE-TTS-EEEEEE--BTTEESEEEEEE--TTHHHH-TTHHHHHHHHHHHHHHTT----HHHHHHHHHHS-TTTT-SB-SS--GGGSEEEEETTEEEEEEEEBSSTT-SS-SEEEEEEESS-GGG-

Foldseek 3Di:
DDDDDDDDDDDDDDDDPDDDDDDDDDDDDDPPPPPDDPVNVVVVVVVVLVPQDFQPDALVLVQVLPVPAAFDWDADPVQRWIWTAHNVSQKIWIFHDSDDRTGQKIKMKGQPQCCLPPVVCLVVVLVVVVSVCVSSVHDDDSVVVSVCQNPWPQCQPQDQDPDDDQVSFDWDDDGQKIKTKYADDNHSPDPGGSIMMIMIGNDGPVPD